Protein AF-A0A7S4SIM4-F1 (afdb_monomer_lite)

Sequence (263 aa):
IEASPAAAWDDRIKALLEDTVGQTLEVLSRHDWYSRWGQHYLPSVMFAHKLQMCNNYDPGVRFYGGKLLEDLRNEADEVLHSLPAPKPTASPSMKRDGEGALTGWDIFFSLRFSPGSEEFRRRVADPLWSELTRSGRKVFYSNAGEGDEFGENILEALDESHLLVAFISLEPPYGEDTGNPYGSYKELKYFYDNGKVIFAIHVDDELDELRSNLLARLRGNRGRSLLSAAIGRTVIGAARGSKPYDEWVNHLAKKILEKCPRS

pLDDT: mean 76.1, std 14.62, range [41.25, 94.62]

Organism: NCBI:txid311494

Radius of gyration: 24.86 Å; chains: 1; bounding box: 59×43×64 Å

Secondary structure (DSSP, 8-state):
----TTTTT-HHHHHHHHHIIIIIHHHHH-HHHIIIIIHHHHHHHHHHHHHT---SS-TTTTTSSHHHHHHHHHHHHHHHHHSPPPP-------EE-TTS-EES-SEEEE----GGGHHHIIIIIHHHHHHHHHTT--EEEE-PPTT---HHHHHHHHHH-SEEEEEE-TTTTTT---S-TTSHHHHHHHHHHTT-EEEEEE-SS-HHHHHHHHHHHSSSHHHHHHHHHHHTT-EE-S--SSS-HHHHHHHHHHHHHHHSPP-

Structure (mmCIF, N/CA/C/O backbone):
data_AF-A0A7S4SIM4-F1
#
_entry.id   AF-A0A7S4SIM4-F1
#
loop_
_atom_site.group_PDB
_atom_site.id
_atom_site.type_symbol
_atom_site.label_atom_id
_atom_site.label_alt_id
_atom_site.label_comp_id
_atom_site.label_asym_id
_atom_site.label_entity_id
_atom_site.label_seq_id
_atom_site.pdbx_PDB_ins_code
_atom_site.Cartn_x
_atom_site.Cartn_y
_atom_site.Cartn_z
_atom_site.occupancy
_atom_site.B_iso_or_equiv
_atom_site.auth_seq_id
_atom_site.auth_comp_id
_atom_site.auth_asym_id
_atom_site.auth_atom_id
_atom_site.pdbx_PDB_model_num
ATOM 1 N N . ILE A 1 1 ? 25.494 14.084 -22.738 1.00 68.19 1 ILE A N 1
ATOM 2 C CA . ILE A 1 1 ? 26.335 13.049 -23.385 1.00 68.19 1 ILE A CA 1
ATOM 3 C C . ILE A 1 1 ? 25.643 12.725 -24.696 1.00 68.19 1 ILE A C 1
ATOM 5 O O . ILE A 1 1 ? 24.448 12.468 -24.653 1.00 68.19 1 ILE A O 1
ATOM 9 N N . GLU A 1 2 ? 26.336 12.807 -25.827 1.00 72.06 2 GLU A N 1
ATOM 10 C CA . GLU A 1 2 ? 25.766 12.524 -27.152 1.00 72.06 2 GLU A CA 1
ATOM 11 C C . GLU A 1 2 ? 26.670 11.540 -27.899 1.00 72.06 2 GLU A C 1
ATOM 13 O O . GLU A 1 2 ? 27.888 11.538 -27.698 1.00 72.06 2 GLU A O 1
ATOM 18 N N . ALA A 1 3 ? 26.080 10.686 -28.740 1.00 71.50 3 ALA A N 1
ATOM 19 C CA . ALA A 1 3 ? 26.849 9.794 -29.601 1.00 71.50 3 ALA A CA 1
ATOM 20 C C . ALA A 1 3 ? 27.581 10.597 -30.683 1.00 71.50 3 ALA A C 1
ATOM 22 O O . ALA A 1 3 ? 27.076 11.595 -31.194 1.00 71.50 3 ALA A O 1
ATOM 23 N N . SER A 1 4 ? 28.761 10.117 -31.079 1.00 75.69 4 SER A N 1
ATOM 24 C CA . SER A 1 4 ? 29.470 10.671 -32.232 1.00 75.69 4 SER A CA 1
ATOM 25 C C . SER A 1 4 ? 28.592 10.583 -33.493 1.00 75.69 4 SER A C 1
ATOM 27 O O . SER A 1 4 ? 28.058 9.504 -33.770 1.00 75.69 4 SER A O 1
ATOM 29 N N . PRO A 1 5 ? 28.497 11.647 -34.315 1.00 72.25 5 PRO A N 1
ATOM 30 C CA . PRO A 1 5 ? 27.731 11.632 -35.566 1.00 72.25 5 PRO A CA 1
ATOM 31 C C . PRO A 1 5 ? 28.154 10.519 -36.535 1.00 72.25 5 PRO A C 1
ATOM 33 O O . PRO A 1 5 ? 27.343 10.016 -37.306 1.00 72.25 5 PRO A O 1
ATOM 36 N N . ALA A 1 6 ? 29.418 10.087 -36.472 1.00 68.50 6 ALA A N 1
ATOM 37 C CA . ALA A 1 6 ? 29.939 8.992 -37.289 1.00 68.50 6 ALA A CA 1
ATOM 38 C C . ALA A 1 6 ? 29.367 7.614 -36.900 1.00 68.50 6 ALA A C 1
ATOM 40 O O . ALA A 1 6 ? 29.418 6.679 -37.693 1.00 68.50 6 ALA A O 1
ATOM 41 N N . ALA A 1 7 ? 28.821 7.494 -35.691 1.00 68.56 7 ALA A N 1
ATOM 42 C CA . ALA A 1 7 ? 28.375 6.245 -35.090 1.00 68.56 7 ALA A CA 1
ATOM 43 C C . ALA A 1 7 ? 26.860 6.223 -34.803 1.00 68.56 7 ALA A C 1
ATOM 45 O O . ALA A 1 7 ? 26.329 5.218 -34.338 1.00 68.56 7 ALA A O 1
ATOM 46 N N . ALA A 1 8 ? 26.158 7.316 -35.126 1.00 67.62 8 ALA A N 1
ATOM 47 C CA . ALA A 1 8 ? 24.728 7.513 -34.884 1.00 67.62 8 ALA A CA 1
ATOM 48 C C . ALA A 1 8 ? 23.817 6.530 -35.642 1.00 67.62 8 ALA A C 1
ATOM 50 O O . ALA A 1 8 ? 22.620 6.472 -35.380 1.00 67.62 8 ALA A O 1
ATOM 51 N N . TRP A 1 9 ? 24.366 5.763 -36.582 1.00 77.00 9 TRP A N 1
ATOM 52 C CA . TRP A 1 9 ? 23.647 4.779 -37.394 1.00 77.00 9 TRP A CA 1
ATOM 53 C C . TRP A 1 9 ? 23.597 3.395 -36.740 1.00 77.00 9 TRP A C 1
ATOM 55 O O . TRP A 1 9 ? 22.727 2.605 -37.088 1.00 77.00 9 TRP A O 1
ATOM 65 N N . ASP A 1 10 ? 24.513 3.098 -35.812 1.00 87.69 10 ASP A N 1
ATOM 66 C CA . ASP A 1 10 ? 24.641 1.776 -35.197 1.00 87.69 10 ASP A CA 1
ATOM 67 C C . ASP A 1 10 ? 23.732 1.662 -33.970 1.00 87.69 10 ASP A C 1
ATOM 69 O O . ASP A 1 10 ? 23.909 2.367 -32.973 1.00 87.69 10 ASP A O 1
ATOM 73 N N . ASP A 1 11 ? 22.761 0.753 -34.032 1.00 87.50 11 ASP A N 1
ATOM 74 C CA . ASP A 1 11 ? 21.778 0.565 -32.963 1.00 87.50 11 ASP A CA 1
ATOM 75 C C . ASP A 1 11 ? 22.414 0.107 -31.644 1.00 87.50 11 ASP A C 1
ATOM 77 O O . ASP A 1 11 ? 21.913 0.455 -30.576 1.00 87.50 11 ASP A O 1
ATOM 81 N N . ARG A 1 12 ? 23.574 -0.563 -31.688 1.00 87.19 12 ARG A N 1
ATOM 82 C CA . ARG A 1 12 ? 24.326 -0.941 -30.479 1.00 87.19 12 ARG A CA 1
ATOM 83 C C . ARG A 1 12 ? 24.862 0.286 -29.754 1.00 87.19 12 ARG A C 1
ATOM 85 O O . ARG A 1 12 ? 24.881 0.331 -28.529 1.00 87.19 12 ARG A O 1
ATOM 92 N N . ILE A 1 13 ? 25.295 1.291 -30.513 1.00 87.25 13 ILE A N 1
ATOM 93 C CA . ILE A 1 13 ? 25.853 2.532 -29.968 1.00 87.25 13 ILE A CA 1
ATOM 94 C C . ILE A 1 13 ? 24.737 3.423 -29.429 1.00 87.25 13 ILE A C 1
ATOM 96 O O . ILE A 1 13 ? 24.909 4.031 -28.373 1.00 87.25 13 ILE A O 1
ATOM 100 N N . LYS A 1 14 ? 23.576 3.454 -30.095 1.00 88.81 14 LYS A N 1
ATOM 101 C CA . LYS A 1 14 ? 22.382 4.133 -29.569 1.00 88.81 14 LYS A CA 1
ATOM 102 C C . LYS A 1 14 ? 21.933 3.522 -28.245 1.00 88.81 14 LYS A C 1
ATOM 104 O O . LYS A 1 14 ? 21.716 4.253 -27.288 1.00 88.81 14 LYS A O 1
ATOM 109 N N . ALA A 1 15 ? 21.852 2.197 -28.181 1.00 88.94 15 ALA A N 1
ATOM 110 C CA . ALA A 1 15 ? 21.415 1.492 -26.987 1.00 88.94 15 ALA A CA 1
ATOM 111 C C . ALA A 1 15 ? 22.404 1.633 -25.819 1.00 88.94 15 ALA A C 1
ATOM 113 O O . ALA A 1 15 ? 21.998 1.873 -24.689 1.00 88.94 15 ALA A O 1
ATOM 114 N N . LEU A 1 16 ? 23.713 1.583 -26.089 1.00 89.06 16 LEU A N 1
ATOM 115 C CA . LEU A 1 16 ? 24.729 1.861 -25.069 1.00 89.06 16 LEU A CA 1
ATOM 116 C C . LEU A 1 16 ? 24.629 3.301 -24.537 1.00 89.06 16 LEU A C 1
ATOM 118 O O . LEU A 1 16 ? 24.816 3.550 -23.343 1.00 89.06 16 LEU A O 1
ATOM 122 N N . LEU A 1 17 ? 24.338 4.264 -25.417 1.00 89.38 17 LEU A N 1
ATOM 123 C CA . LEU A 1 17 ? 24.104 5.646 -25.011 1.00 89.38 17 LEU A CA 1
ATOM 124 C C . LEU A 1 17 ? 22.843 5.766 -24.146 1.00 89.38 17 LEU A C 1
ATOM 126 O O . LEU A 1 17 ? 22.866 6.510 -23.169 1.00 89.38 17 LEU A O 1
ATOM 130 N N . GLU A 1 18 ? 21.779 5.035 -24.477 1.00 89.62 18 GLU A N 1
ATOM 131 C CA . GLU A 1 18 ? 20.540 4.990 -23.698 1.00 89.62 18 GLU A CA 1
ATOM 132 C C . GLU A 1 18 ? 20.785 4.470 -22.276 1.00 89.62 18 GLU A C 1
ATOM 134 O O . GLU A 1 18 ? 20.400 5.139 -21.319 1.00 89.62 18 GLU A O 1
ATOM 139 N N . ASP A 1 19 ? 21.527 3.371 -22.111 1.00 88.06 19 ASP A N 1
ATOM 140 C CA . ASP A 1 19 ? 21.897 2.842 -20.788 1.00 88.06 19 ASP A CA 1
ATOM 141 C C . ASP A 1 19 ? 22.732 3.846 -19.981 1.00 88.06 19 ASP A C 1
ATOM 143 O O . ASP A 1 19 ? 22.583 3.990 -18.759 1.00 88.06 19 ASP A O 1
ATOM 147 N N . THR A 1 20 ? 23.631 4.552 -20.674 1.00 86.94 20 THR A N 1
ATOM 148 C CA . THR A 1 20 ? 24.525 5.538 -20.062 1.00 86.94 20 THR A CA 1
ATOM 149 C C . THR A 1 20 ? 23.747 6.770 -19.609 1.00 86.94 20 THR A C 1
ATOM 151 O O . THR A 1 20 ? 23.928 7.223 -18.485 1.00 86.94 20 THR A O 1
ATOM 154 N N . VAL A 1 21 ? 22.881 7.324 -20.461 1.00 88.00 21 VAL A N 1
ATOM 155 C CA . VAL A 1 21 ? 22.112 8.545 -20.168 1.00 88.00 21 VAL A CA 1
ATOM 156 C C . VAL A 1 21 ? 20.916 8.266 -19.256 1.00 88.00 21 VAL A C 1
ATOM 158 O O . VAL A 1 21 ? 20.521 9.145 -18.496 1.00 88.00 21 VAL A O 1
ATOM 161 N N . GLY A 1 22 ? 20.359 7.059 -19.317 1.00 87.81 22 GLY A N 1
ATOM 162 C CA . GLY A 1 22 ? 19.262 6.601 -18.476 1.00 87.81 22 GLY A CA 1
ATOM 163 C C . GLY A 1 22 ? 19.752 6.108 -17.119 1.00 87.81 22 GLY A C 1
ATOM 164 O O . GLY A 1 22 ? 20.217 6.887 -16.288 1.00 87.81 22 GLY A O 1
ATOM 165 N N . GLN A 1 23 ? 19.647 4.798 -16.898 1.00 85.00 23 GLN A N 1
ATOM 166 C CA . GLN A 1 23 ? 19.840 4.158 -15.592 1.00 85.00 23 GLN A CA 1
ATOM 167 C C . GLN A 1 23 ? 21.207 4.460 -14.953 1.00 85.00 23 GLN A C 1
ATOM 169 O O . GLN A 1 23 ? 21.301 4.636 -13.739 1.00 85.00 23 GLN A O 1
ATOM 174 N N . THR A 1 24 ? 22.272 4.583 -15.752 1.00 90.25 24 THR A N 1
ATOM 175 C CA . THR A 1 24 ? 23.621 4.866 -15.231 1.00 90.25 24 THR A CA 1
ATOM 176 C C . THR A 1 24 ? 23.744 6.278 -14.653 1.00 90.25 24 THR A C 1
ATOM 178 O O . THR A 1 24 ? 24.289 6.444 -13.562 1.00 90.25 24 THR A O 1
ATOM 181 N N . LEU A 1 25 ? 23.236 7.308 -15.337 1.00 91.94 25 LEU A N 1
ATOM 182 C CA . LEU A 1 25 ? 23.211 8.661 -14.768 1.00 91.94 25 LEU A CA 1
ATOM 183 C C . LEU A 1 25 ? 22.177 8.784 -13.652 1.00 91.94 25 LEU A C 1
ATOM 185 O O . LEU A 1 25 ? 22.448 9.457 -12.658 1.00 91.94 25 LEU A O 1
ATOM 189 N N . GLU A 1 26 ? 21.025 8.126 -13.795 1.00 91.19 26 GLU A N 1
ATOM 190 C CA . GLU A 1 26 ? 19.978 8.112 -12.777 1.00 91.19 26 GLU A CA 1
ATOM 191 C C . GLU A 1 26 ? 20.564 7.639 -11.450 1.00 91.19 26 GLU A C 1
ATOM 193 O O . GLU A 1 26 ? 20.534 8.374 -10.463 1.00 91.19 26 GLU A O 1
ATOM 198 N N . VAL A 1 27 ? 21.228 6.485 -11.443 1.00 91.69 27 VAL A N 1
ATOM 199 C CA . VAL A 1 27 ? 21.749 5.914 -10.206 1.00 91.69 27 VAL A CA 1
ATOM 200 C C . VAL A 1 27 ? 22.861 6.731 -9.555 1.00 91.69 27 VAL A C 1
ATOM 202 O O . VAL A 1 27 ? 23.012 6.702 -8.336 1.00 91.69 27 VAL A O 1
ATOM 205 N N . LEU A 1 28 ? 23.624 7.480 -10.352 1.00 93.12 28 LEU A N 1
ATOM 206 C CA . LEU A 1 28 ? 24.688 8.362 -9.871 1.00 93.12 28 LEU A CA 1
ATOM 207 C C . LEU A 1 28 ? 24.173 9.741 -9.439 1.00 93.12 28 LEU A C 1
ATOM 209 O O . LEU A 1 28 ? 24.879 10.459 -8.734 1.00 93.12 28 LEU A O 1
ATOM 213 N N . SER A 1 29 ? 22.954 10.121 -9.832 1.00 93.00 29 SER A N 1
ATOM 214 C CA . SER A 1 29 ? 22.377 11.432 -9.509 1.00 93.00 29 SER A CA 1
ATOM 215 C C . SER A 1 29 ? 22.035 11.595 -8.025 1.00 93.00 29 SER A C 1
ATOM 217 O O . SER A 1 29 ? 21.921 12.720 -7.534 1.00 93.00 29 SER A O 1
ATOM 219 N N . ARG A 1 30 ? 21.871 10.480 -7.302 1.00 94.62 30 ARG A N 1
ATOM 220 C CA . ARG A 1 30 ? 21.431 10.454 -5.910 1.00 94.62 30 ARG A CA 1
ATOM 221 C C . ARG A 1 30 ? 22.140 9.371 -5.109 1.00 94.62 30 ARG A C 1
ATOM 223 O O . ARG A 1 30 ? 22.169 8.205 -5.495 1.00 94.62 30 ARG A O 1
ATOM 230 N N . HIS A 1 31 ? 22.634 9.751 -3.933 1.00 89.44 31 HIS A N 1
ATOM 231 C CA . HIS A 1 31 ? 23.343 8.836 -3.040 1.00 89.44 31 HIS A CA 1
ATOM 232 C C . HIS A 1 31 ? 22.467 7.656 -2.583 1.00 89.44 31 HIS A C 1
ATOM 234 O O . HIS A 1 31 ? 22.930 6.521 -2.555 1.00 89.44 31 HIS A O 1
ATOM 240 N N . ASP A 1 32 ? 21.191 7.890 -2.266 1.00 87.25 32 ASP A N 1
ATOM 241 C CA . ASP A 1 32 ? 20.281 6.838 -1.802 1.00 87.25 32 ASP A CA 1
ATOM 242 C C . ASP A 1 32 ? 19.978 5.790 -2.883 1.00 87.25 32 ASP A C 1
ATOM 244 O O . ASP A 1 32 ? 19.828 4.608 -2.577 1.00 87.25 32 ASP A O 1
ATOM 248 N N . TRP A 1 33 ? 19.946 6.182 -4.157 1.00 91.56 33 TRP A N 1
ATOM 249 C CA . TRP A 1 33 ? 19.775 5.243 -5.270 1.00 91.56 33 TRP A CA 1
ATOM 250 C C . TRP A 1 33 ? 21.038 4.423 -5.509 1.00 91.56 33 TRP A C 1
ATOM 252 O O . TRP A 1 33 ? 20.966 3.197 -5.644 1.00 91.56 33 TRP A O 1
ATOM 262 N N . TYR A 1 34 ? 22.201 5.077 -5.452 1.00 91.38 34 TYR A N 1
ATOM 263 C CA . TYR A 1 34 ? 23.485 4.393 -5.501 1.00 91.38 34 TYR A CA 1
ATOM 264 C C . TYR A 1 34 ? 23.612 3.331 -4.401 1.00 91.38 34 TYR A C 1
ATOM 266 O O . TYR A 1 34 ? 23.903 2.172 -4.698 1.00 91.38 34 TYR A O 1
ATOM 274 N N . SER A 1 35 ? 23.336 3.691 -3.145 1.00 87.69 35 SER A N 1
ATOM 275 C CA . SER A 1 35 ? 23.431 2.759 -2.018 1.00 87.69 35 SER A CA 1
ATOM 276 C C . SER A 1 35 ? 22.412 1.622 -2.098 1.00 87.69 35 SER A C 1
ATOM 278 O O . SER A 1 35 ? 22.736 0.495 -1.737 1.00 87.69 35 SER A O 1
ATOM 280 N N . ARG A 1 36 ? 21.188 1.870 -2.574 1.00 88.38 36 ARG A N 1
ATOM 281 C CA . ARG A 1 36 ? 20.148 0.829 -2.616 1.00 88.38 36 ARG A CA 1
ATOM 282 C C . ARG A 1 36 ? 20.348 -0.187 -3.733 1.00 88.38 36 ARG A C 1
ATOM 284 O O . ARG A 1 36 ? 20.103 -1.368 -3.514 1.00 88.38 36 ARG A O 1
ATOM 291 N N . TRP A 1 37 ? 20.744 0.255 -4.924 1.00 91.88 37 TRP A N 1
ATOM 292 C CA . TRP A 1 37 ? 20.845 -0.636 -6.085 1.00 91.88 37 TRP A CA 1
ATOM 293 C C . TRP A 1 37 ? 22.012 -0.313 -7.024 1.00 91.88 37 TRP A C 1
ATOM 295 O O . TRP A 1 37 ? 22.545 -1.225 -7.6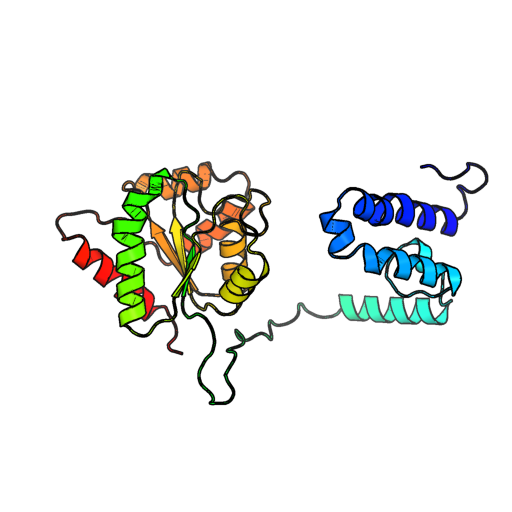56 1.00 91.88 37 TRP A O 1
ATOM 305 N N . GLY A 1 38 ? 22.487 0.934 -7.080 1.00 93.38 38 GLY A N 1
ATOM 306 C CA . GLY A 1 38 ? 23.575 1.332 -7.984 1.00 93.38 38 GLY A CA 1
ATOM 307 C C . GLY A 1 38 ? 24.904 0.643 -7.773 1.00 93.38 38 GLY A C 1
ATOM 308 O O . GLY A 1 38 ? 25.546 0.250 -8.747 1.00 93.38 38 GLY A O 1
ATOM 309 N N . GLN A 1 39 ? 25.287 0.426 -6.517 1.00 94.25 39 GLN A N 1
ATOM 310 C CA . GLN A 1 39 ? 26.507 -0.304 -6.175 1.00 94.25 39 GLN A CA 1
ATOM 311 C C . GLN A 1 39 ? 26.523 -1.749 -6.709 1.00 94.25 39 GLN A C 1
ATOM 313 O O . GLN A 1 39 ? 27.593 -2.335 -6.849 1.00 94.25 39 GLN A O 1
ATOM 318 N N . HIS A 1 40 ? 25.359 -2.315 -7.047 1.00 93.88 40 HIS A N 1
ATOM 319 C CA . HIS A 1 40 ? 25.227 -3.637 -7.666 1.00 93.88 40 HIS A CA 1
ATOM 320 C C . HIS A 1 40 ? 24.982 -3.551 -9.178 1.00 93.88 40 HIS A C 1
ATOM 322 O O . HIS A 1 40 ? 25.558 -4.326 -9.943 1.00 93.88 40 HIS A O 1
ATOM 328 N N . TYR A 1 41 ? 24.171 -2.586 -9.616 1.00 93.50 41 TYR A N 1
ATOM 329 C CA . TYR A 1 41 ? 23.848 -2.362 -11.024 1.00 93.50 41 TYR A CA 1
ATOM 330 C C . TYR A 1 41 ? 25.081 -1.990 -11.861 1.00 93.50 41 TYR A C 1
ATOM 332 O O . TYR A 1 41 ? 25.322 -2.611 -12.895 1.00 93.50 41 TYR A O 1
ATOM 340 N N . LEU A 1 42 ? 25.908 -1.041 -11.403 1.00 93.44 42 LEU A N 1
ATOM 341 C CA . LEU A 1 42 ? 27.051 -0.558 -12.189 1.00 93.44 42 LEU A CA 1
ATOM 342 C C . LEU A 1 42 ? 28.095 -1.659 -12.462 1.00 93.44 42 LEU A C 1
ATOM 344 O O . LEU A 1 42 ? 28.498 -1.817 -13.617 1.00 93.44 42 LEU A O 1
ATOM 348 N N . PRO A 1 43 ? 28.512 -2.482 -11.474 1.00 94.12 43 PRO A N 1
ATOM 349 C CA . PRO A 1 43 ? 29.345 -3.644 -11.766 1.00 94.12 43 PRO A CA 1
ATOM 350 C C . PRO A 1 43 ? 28.647 -4.653 -12.681 1.00 94.12 43 PRO A C 1
ATOM 352 O O . PRO A 1 43 ? 29.293 -5.193 -13.575 1.00 94.12 43 PRO A O 1
ATOM 355 N N . SER A 1 44 ? 27.345 -4.896 -12.486 1.00 93.25 44 SER A N 1
ATOM 356 C CA . SER A 1 44 ? 26.574 -5.851 -13.291 1.00 93.25 44 SER A CA 1
ATOM 357 C C . SER A 1 44 ? 26.598 -5.498 -14.780 1.00 93.25 44 SER A C 1
ATOM 359 O O . SER A 1 44 ? 26.957 -6.347 -15.599 1.00 93.25 44 SER A O 1
ATOM 361 N N . VAL A 1 45 ? 26.298 -4.243 -15.136 1.00 91.44 45 VAL A N 1
ATOM 362 C CA . VAL A 1 45 ? 26.281 -3.797 -16.539 1.00 91.44 45 VAL A CA 1
ATOM 363 C C . VAL A 1 45 ? 27.696 -3.735 -17.130 1.00 91.44 45 VAL A C 1
ATOM 365 O O . VAL A 1 45 ? 27.927 -4.147 -18.267 1.00 91.44 45 VAL A O 1
ATOM 368 N N . MET A 1 46 ? 28.695 -3.331 -16.335 1.00 92.69 46 MET A N 1
ATOM 369 C CA . MET A 1 46 ? 30.101 -3.351 -16.753 1.00 92.69 46 MET A CA 1
ATOM 370 C C . MET A 1 46 ? 30.561 -4.776 -17.095 1.00 92.69 46 MET A C 1
ATOM 372 O O . MET A 1 46 ? 31.194 -4.998 -18.132 1.00 92.69 46 MET A O 1
ATOM 376 N N . PHE A 1 47 ? 30.257 -5.753 -16.235 1.00 93.38 47 PHE A N 1
ATOM 377 C CA . PHE A 1 47 ? 30.613 -7.148 -16.483 1.00 93.38 47 PHE A CA 1
ATOM 378 C C . PHE A 1 47 ? 29.828 -7.746 -17.650 1.00 93.38 47 PHE A C 1
ATOM 380 O O . PHE A 1 47 ? 30.415 -8.510 -18.412 1.00 93.38 47 PHE A O 1
ATOM 387 N N . ALA A 1 48 ? 28.567 -7.357 -17.846 1.00 91.06 48 ALA A N 1
ATOM 388 C CA . ALA A 1 48 ? 27.765 -7.761 -18.998 1.00 91.06 48 ALA A CA 1
ATOM 389 C C . ALA A 1 48 ? 28.441 -7.384 -20.322 1.00 91.06 48 ALA A C 1
ATOM 391 O O . ALA A 1 48 ? 28.655 -8.243 -21.175 1.00 91.06 48 ALA A O 1
ATOM 392 N N . HIS A 1 49 ? 28.884 -6.131 -20.462 1.00 91.81 49 HIS A N 1
ATOM 393 C CA . HIS A 1 49 ? 29.632 -5.695 -21.643 1.00 91.81 49 HIS A CA 1
ATOM 394 C C . HIS A 1 49 ? 30.993 -6.380 -21.765 1.00 91.81 49 HIS A C 1
ATOM 396 O O . HIS A 1 49 ? 31.376 -6.810 -22.854 1.00 91.81 49 HIS A O 1
ATOM 402 N N . LYS A 1 50 ? 31.724 -6.519 -20.651 1.00 92.81 50 LYS A N 1
ATOM 403 C CA . LYS A 1 50 ? 33.056 -7.140 -20.643 1.00 92.81 50 LYS A CA 1
ATOM 404 C C . LYS A 1 50 ? 33.020 -8.612 -21.057 1.00 92.81 50 LYS A C 1
ATOM 406 O O . LYS A 1 50 ? 33.927 -9.069 -21.745 1.00 92.81 50 LYS A O 1
ATOM 411 N N . LEU A 1 51 ? 32.003 -9.345 -20.613 1.00 91.69 51 LEU A N 1
ATOM 412 C CA . LEU A 1 51 ? 31.822 -10.769 -20.894 1.00 91.69 51 LEU A CA 1
ATOM 413 C C . LEU A 1 51 ? 30.937 -11.028 -22.117 1.00 91.69 51 LEU A C 1
ATOM 415 O O . LEU A 1 51 ? 30.780 -12.183 -22.498 1.00 91.69 51 LEU A O 1
ATOM 419 N N . GLN A 1 52 ? 30.378 -9.979 -22.726 1.00 89.44 52 GLN A N 1
ATOM 420 C CA . GLN A 1 52 ? 29.415 -10.075 -23.824 1.00 89.44 52 GLN A CA 1
ATOM 421 C C . GLN A 1 52 ? 28.220 -10.968 -23.458 1.00 89.44 52 GLN A C 1
ATOM 423 O O . GLN A 1 52 ? 27.879 -11.914 -24.168 1.00 89.44 52 GLN A O 1
ATOM 428 N N . MET A 1 53 ? 27.595 -10.673 -22.318 1.00 86.81 53 MET A N 1
ATOM 429 C CA . MET A 1 53 ? 26.464 -11.420 -21.774 1.00 86.81 53 MET A CA 1
ATOM 430 C C . MET A 1 53 ? 25.223 -10.538 -21.659 1.00 86.81 53 MET A C 1
ATOM 432 O O . MET A 1 53 ? 25.306 -9.388 -21.240 1.00 86.81 53 MET A O 1
ATOM 436 N N . CYS A 1 54 ? 24.059 -11.110 -21.966 1.00 85.94 54 CYS A N 1
ATOM 437 C CA . CYS A 1 54 ? 22.760 -10.496 -21.704 1.00 85.94 54 CYS A CA 1
ATOM 438 C C . CYS A 1 54 ? 22.275 -10.952 -20.321 1.00 85.94 54 CYS A C 1
ATOM 440 O O . CYS A 1 54 ? 21.666 -12.012 -20.193 1.00 85.94 54 CYS A O 1
ATOM 442 N N . ASN A 1 55 ? 22.598 -10.186 -19.277 1.00 81.94 55 ASN A N 1
ATOM 443 C CA . ASN A 1 55 ? 22.237 -10.494 -17.885 1.00 81.94 55 ASN A CA 1
ATOM 444 C C . ASN A 1 55 ? 21.058 -9.664 -17.348 1.00 81.94 55 ASN A C 1
ATOM 446 O O . ASN A 1 55 ? 20.530 -9.984 -16.287 1.00 81.94 55 ASN A O 1
ATOM 450 N N . ASN A 1 56 ? 20.660 -8.614 -18.065 1.00 74.69 56 ASN A N 1
ATOM 451 C CA . ASN A 1 56 ? 19.541 -7.749 -17.725 1.00 74.69 56 ASN A CA 1
ATOM 452 C C . ASN A 1 56 ? 18.789 -7.327 -18.997 1.00 74.69 56 ASN A C 1
ATOM 454 O O . ASN A 1 56 ? 19.218 -7.606 -20.119 1.00 74.69 56 ASN A O 1
ATOM 458 N N . TYR A 1 57 ? 17.666 -6.638 -18.822 1.00 74.94 57 TYR A N 1
ATOM 459 C CA . TYR A 1 57 ? 16.864 -6.090 -19.911 1.00 74.94 57 TYR A CA 1
ATOM 460 C C . TYR A 1 57 ? 17.314 -4.689 -20.347 1.00 74.94 57 TYR A C 1
ATOM 462 O O . TYR A 1 57 ? 16.554 -4.015 -21.038 1.00 74.94 57 TYR A O 1
ATOM 470 N N . ASP A 1 58 ? 18.523 -4.240 -20.014 1.00 84.56 58 ASP A N 1
ATOM 471 C CA . ASP A 1 58 ? 19.021 -2.933 -20.461 1.00 84.56 58 ASP A CA 1
ATOM 472 C C . ASP A 1 58 ? 19.309 -2.939 -21.975 1.00 84.56 58 ASP A C 1
ATOM 474 O O . ASP A 1 58 ? 19.881 -3.913 -22.481 1.00 84.56 58 ASP A O 1
ATOM 478 N N . PRO A 1 59 ? 18.886 -1.908 -22.729 1.00 86.44 59 PRO A N 1
ATOM 479 C CA . PRO A 1 59 ? 19.095 -1.795 -24.171 1.00 86.44 59 PRO A CA 1
ATOM 480 C C . PRO A 1 59 ? 20.482 -2.221 -24.677 1.00 86.44 59 PRO A C 1
ATOM 482 O O . PRO A 1 59 ? 20.569 -2.993 -25.636 1.00 86.44 59 PRO A O 1
ATOM 485 N N . GLY A 1 60 ? 21.566 -1.756 -24.056 1.00 87.62 60 GLY A N 1
ATOM 486 C CA . GLY A 1 60 ? 22.935 -1.955 -24.533 1.00 87.62 60 GLY A CA 1
ATOM 487 C C . GLY A 1 60 ? 23.446 -3.392 -24.416 1.00 87.62 60 GLY A C 1
ATOM 488 O O . GLY A 1 60 ? 24.276 -3.810 -25.226 1.00 87.62 60 GLY A O 1
ATOM 489 N N . VAL A 1 61 ? 22.937 -4.182 -23.466 1.00 89.31 61 VAL A N 1
ATOM 490 C CA . VAL A 1 61 ? 23.366 -5.582 -23.262 1.00 89.31 61 VAL A CA 1
ATOM 491 C C . VAL A 1 61 ? 22.493 -6.598 -24.007 1.00 89.31 61 VAL A C 1
ATOM 493 O O . VAL A 1 61 ? 22.897 -7.750 -24.168 1.00 89.31 61 VAL A O 1
ATOM 496 N N . ARG A 1 62 ? 21.327 -6.184 -24.531 1.00 86.81 62 ARG A N 1
ATOM 497 C CA . ARG A 1 62 ? 20.399 -7.060 -25.282 1.00 86.81 62 ARG A CA 1
ATOM 498 C C . ARG A 1 62 ? 20.986 -7.624 -26.574 1.00 86.81 62 ARG A C 1
ATOM 500 O O . ARG A 1 62 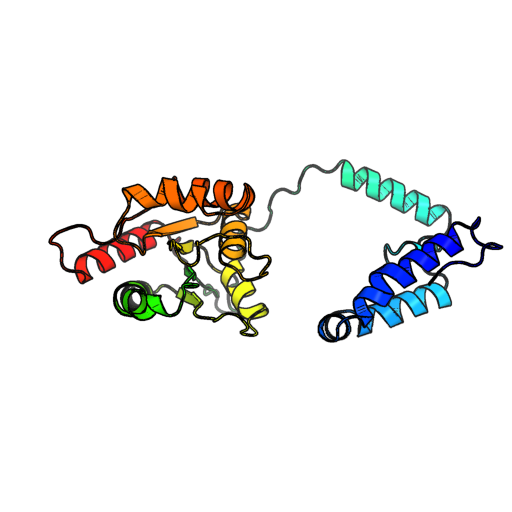? 20.504 -8.646 -27.047 1.00 86.81 62 ARG A O 1
ATOM 507 N N . PHE A 1 63 ? 22.000 -6.974 -27.145 1.00 86.19 63 PHE A N 1
ATOM 508 C CA . PHE A 1 63 ? 22.666 -7.438 -28.368 1.00 86.19 63 PHE A CA 1
ATOM 509 C C . PHE A 1 63 ? 23.541 -8.678 -28.143 1.00 86.19 63 PHE A C 1
ATOM 511 O O . PHE A 1 63 ? 23.995 -9.300 -29.105 1.00 86.19 63 PHE A O 1
ATOM 518 N N . TYR A 1 64 ? 23.797 -9.043 -26.887 1.00 87.38 64 TYR A N 1
ATOM 519 C CA . TYR A 1 64 ? 24.540 -10.242 -26.534 1.00 87.38 64 TYR A CA 1
ATOM 520 C C . TYR A 1 64 ? 23.618 -11.466 -26.415 1.00 87.38 64 TYR A C 1
ATOM 522 O O . TYR A 1 64 ? 22.457 -11.357 -26.036 1.00 87.38 64 TYR A O 1
ATOM 530 N N . GLY A 1 65 ? 24.144 -12.657 -26.718 1.00 80.81 65 GLY A N 1
ATOM 531 C CA . GLY A 1 65 ? 23.412 -13.933 -26.620 1.00 80.81 65 GLY A CA 1
ATOM 532 C C . GLY A 1 65 ? 22.907 -14.516 -27.946 1.00 80.81 65 GLY A C 1
ATOM 533 O O . GLY A 1 65 ? 22.550 -15.691 -27.995 1.00 80.81 65 GLY A O 1
ATOM 534 N N . GLY A 1 66 ? 22.975 -13.749 -29.036 1.00 84.44 66 GLY A N 1
ATOM 535 C CA . GLY A 1 66 ? 22.750 -14.243 -30.396 1.00 84.44 66 GLY A CA 1
ATOM 536 C C . GLY A 1 66 ? 21.313 -14.688 -30.692 1.00 84.44 66 GLY A C 1
ATOM 537 O O . GLY A 1 66 ? 20.399 -14.516 -29.887 1.00 84.44 66 GLY A O 1
ATOM 538 N N . LYS A 1 67 ? 21.126 -15.273 -31.882 1.00 85.50 67 LYS A N 1
ATOM 539 C CA . LYS A 1 67 ? 19.797 -15.542 -32.451 1.00 85.50 67 LYS A CA 1
ATOM 540 C C . LYS A 1 67 ? 18.955 -16.513 -31.619 1.00 85.50 67 LYS A C 1
ATOM 542 O O . LYS A 1 67 ? 17.778 -16.273 -31.407 1.00 85.50 67 LYS A O 1
ATOM 547 N N . LEU A 1 68 ? 19.576 -17.563 -31.080 1.00 84.62 68 LEU A N 1
ATOM 548 C CA . LEU A 1 68 ? 18.874 -18.541 -30.246 1.00 84.62 68 LEU A CA 1
ATOM 549 C C . LEU A 1 68 ? 18.278 -17.902 -28.982 1.00 84.62 68 LEU A C 1
ATOM 551 O O . LEU A 1 68 ? 17.140 -18.196 -28.632 1.00 84.62 68 LEU A O 1
ATOM 555 N N . LEU A 1 69 ? 19.030 -17.033 -28.295 1.00 83.50 69 LEU A N 1
ATOM 556 C CA . LEU A 1 69 ? 18.521 -16.357 -27.101 1.00 83.50 69 LEU A CA 1
ATOM 557 C C . LEU A 1 69 ? 17.429 -15.346 -27.457 1.00 83.50 69 LEU A C 1
ATOM 559 O O . LEU A 1 69 ? 16.461 -15.219 -26.716 1.00 83.50 69 LEU A O 1
ATOM 563 N N . GLU A 1 70 ? 17.582 -14.635 -28.574 1.00 83.62 70 GLU A N 1
ATOM 564 C CA . GLU A 1 70 ? 16.553 -13.730 -29.091 1.00 83.62 70 GLU A CA 1
ATOM 565 C C . GLU A 1 70 ? 15.238 -14.480 -29.351 1.00 83.62 70 GLU A C 1
ATOM 567 O O . GLU A 1 70 ? 14.190 -14.057 -28.871 1.00 83.62 70 GLU A O 1
ATOM 572 N N . ASP A 1 71 ? 15.302 -15.623 -30.034 1.00 87.62 71 ASP A N 1
ATOM 573 C CA . ASP A 1 71 ? 14.121 -16.416 -30.374 1.00 87.62 71 ASP A CA 1
ATOM 574 C C . ASP A 1 71 ? 13.443 -16.985 -29.117 1.00 87.62 71 ASP A C 1
ATOM 576 O O . ASP A 1 71 ? 12.234 -16.832 -28.954 1.00 87.62 71 ASP A O 1
ATOM 580 N N . LEU A 1 72 ? 14.220 -17.535 -28.173 1.00 86.25 72 LEU A N 1
ATOM 581 C CA . LEU A 1 72 ? 13.699 -18.014 -26.883 1.00 86.25 72 LEU A CA 1
ATOM 582 C C . LEU A 1 72 ? 13.033 -16.899 -26.070 1.00 86.25 72 LEU A C 1
ATOM 584 O O . LEU A 1 72 ? 12.041 -17.132 -25.382 1.00 86.25 72 LEU A O 1
ATOM 588 N N . ARG A 1 73 ? 13.585 -15.682 -26.117 1.00 83.69 73 ARG A N 1
ATOM 589 C CA . ARG A 1 73 ? 13.008 -14.525 -25.426 1.00 83.69 73 ARG A CA 1
ATOM 590 C C . ARG A 1 73 ? 11.700 -14.088 -26.060 1.00 83.69 73 ARG A C 1
ATOM 592 O O . ARG A 1 73 ? 10.761 -13.822 -25.321 1.00 83.69 73 ARG A O 1
ATOM 599 N N . ASN A 1 74 ? 11.644 -14.017 -27.386 1.00 85.19 74 ASN A N 1
ATOM 600 C CA . ASN A 1 74 ? 10.424 -13.647 -28.098 1.00 85.19 74 ASN A CA 1
ATOM 601 C C . ASN A 1 74 ? 9.312 -14.664 -27.824 1.00 85.19 74 ASN A C 1
ATOM 603 O O . ASN A 1 74 ? 8.201 -14.271 -27.489 1.00 85.19 74 ASN A O 1
ATOM 607 N N . GLU A 1 75 ? 9.632 -15.961 -27.851 1.00 92.50 75 GLU A N 1
ATOM 608 C CA . GLU A 1 75 ? 8.684 -17.019 -27.493 1.00 92.50 75 GLU A CA 1
ATOM 609 C C . GLU A 1 75 ? 8.203 -16.882 -26.037 1.00 92.50 75 GLU A C 1
ATOM 611 O O . GLU A 1 75 ? 7.004 -16.933 -25.765 1.00 92.50 75 GLU A O 1
ATOM 616 N N . ALA A 1 76 ? 9.115 -16.648 -25.086 1.00 87.25 76 ALA A N 1
ATOM 617 C CA . ALA A 1 76 ? 8.751 -16.452 -23.684 1.00 87.25 76 ALA A CA 1
ATOM 618 C C . ALA A 1 76 ? 7.874 -15.206 -23.464 1.00 87.25 76 ALA A C 1
ATOM 620 O O . ALA A 1 76 ? 6.948 -15.250 -22.652 1.00 87.25 76 ALA A O 1
ATOM 621 N N . ASP A 1 77 ? 8.147 -14.112 -24.177 1.00 83.62 77 ASP A N 1
ATOM 622 C CA . ASP A 1 77 ? 7.377 -12.869 -24.099 1.00 83.62 77 ASP A CA 1
ATOM 623 C C . ASP A 1 77 ? 5.972 -13.033 -24.696 1.00 83.62 77 ASP A C 1
ATOM 625 O O . ASP A 1 77 ? 4.991 -12.601 -24.091 1.00 83.62 77 ASP A O 1
ATOM 629 N N . GLU A 1 78 ? 5.843 -13.732 -25.827 1.00 91.56 78 GLU A N 1
ATOM 630 C CA . GLU A 1 78 ? 4.547 -14.096 -26.413 1.00 91.56 78 GLU A CA 1
ATOM 631 C C . GLU A 1 78 ? 3.718 -14.952 -25.449 1.00 91.56 78 GLU A C 1
ATOM 633 O O . GLU A 1 78 ? 2.536 -14.673 -25.215 1.00 91.56 78 GLU A O 1
ATOM 638 N N . VAL A 1 79 ? 4.344 -15.960 -24.831 1.00 91.25 79 VAL A N 1
ATOM 639 C CA . VAL A 1 79 ? 3.692 -16.793 -23.816 1.00 91.25 79 VAL A CA 1
ATOM 640 C C . VAL A 1 79 ? 3.248 -15.934 -22.636 1.00 91.25 79 VAL A C 1
ATOM 642 O O . VAL A 1 79 ? 2.083 -16.017 -22.254 1.00 91.25 79 VAL A O 1
ATOM 645 N N . LEU A 1 80 ? 4.122 -15.082 -22.093 1.00 85.25 80 LEU A N 1
ATOM 646 C CA . LEU A 1 80 ? 3.817 -14.217 -20.952 1.00 85.25 80 LEU A CA 1
ATOM 647 C C . LEU A 1 80 ? 2.629 -13.286 -21.237 1.00 85.25 80 LEU A C 1
ATOM 649 O O . LEU A 1 80 ? 1.731 -13.184 -20.403 1.00 85.25 80 LEU A O 1
ATOM 653 N N . HIS A 1 81 ? 2.583 -12.665 -22.418 1.00 84.00 81 HIS A N 1
ATOM 654 C CA . HIS A 1 81 ? 1.468 -11.808 -22.837 1.00 84.00 81 HIS A CA 1
ATOM 655 C C . HIS A 1 81 ? 0.162 -12.582 -23.058 1.00 84.00 81 HIS A C 1
ATOM 657 O O . HIS A 1 81 ? -0.921 -12.015 -22.904 1.00 84.00 81 HIS A O 1
ATOM 663 N N . SER A 1 82 ? 0.246 -13.869 -23.404 1.00 88.50 82 SER A N 1
ATOM 664 C CA . SER A 1 82 ? -0.924 -14.739 -23.558 1.00 88.50 82 SER A CA 1
ATOM 665 C C . SER A 1 82 ? -1.497 -15.239 -22.225 1.00 88.50 82 SER A C 1
ATOM 667 O O . SER A 1 82 ? -2.626 -15.740 -22.192 1.00 88.50 82 SER A O 1
ATOM 669 N N . LEU A 1 83 ? -0.749 -15.112 -21.120 1.00 86.31 83 LEU A N 1
ATOM 670 C CA . LEU A 1 83 ? -1.227 -15.543 -19.812 1.00 86.31 83 LEU A CA 1
ATOM 671 C C . LEU A 1 83 ? -2.364 -14.625 -19.331 1.00 86.31 83 LEU A C 1
ATOM 673 O O . LEU A 1 83 ? -2.256 -13.399 -19.400 1.00 86.31 83 LEU A O 1
ATOM 677 N N . PRO A 1 84 ? -3.461 -15.189 -18.791 1.00 85.75 84 PRO A N 1
ATOM 678 C CA . PRO A 1 84 ? -4.458 -14.383 -18.105 1.00 85.75 84 PRO A CA 1
ATOM 679 C C . PRO A 1 84 ? -3.814 -13.696 -16.900 1.00 85.75 84 PRO A C 1
ATOM 681 O O . PRO A 1 84 ? -2.858 -14.218 -16.320 1.00 85.75 84 PRO A O 1
ATOM 684 N N . ALA A 1 85 ? -4.377 -12.556 -16.488 1.00 77.00 85 ALA A N 1
ATOM 685 C CA . ALA A 1 85 ? -3.938 -11.872 -15.277 1.00 77.00 85 ALA A CA 1
ATOM 686 C C . ALA A 1 85 ? -3.791 -12.892 -14.131 1.00 77.00 85 ALA A C 1
ATOM 688 O O . ALA A 1 85 ? -4.705 -13.708 -13.930 1.00 77.00 85 ALA A O 1
ATOM 689 N N . PRO A 1 86 ? -2.652 -12.892 -13.414 1.00 74.50 86 PRO A N 1
ATOM 690 C CA . PRO A 1 86 ? -2.405 -13.879 -12.380 1.00 74.50 86 PRO A CA 1
ATOM 691 C C . PRO A 1 86 ? -3.552 -13.820 -11.377 1.00 74.50 86 PRO A C 1
ATOM 693 O O . PRO A 1 86 ? -3.893 -12.755 -10.858 1.00 74.50 86 PRO A O 1
ATOM 696 N N . LYS A 1 87 ? -4.180 -14.971 -11.119 1.00 66.12 87 LYS A N 1
ATOM 697 C CA . LYS A 1 87 ? -5.121 -15.071 -10.005 1.00 66.12 87 LYS A CA 1
ATOM 698 C C . LYS A 1 87 ? -4.329 -14.751 -8.738 1.00 66.12 87 LYS A C 1
ATOM 700 O O . LYS A 1 87 ? -3.295 -15.388 -8.549 1.00 66.12 87 LYS A O 1
ATOM 705 N N . PRO A 1 88 ? -4.768 -13.806 -7.889 1.00 53.91 88 PRO A N 1
ATOM 706 C CA . PRO A 1 88 ? -4.092 -13.529 -6.630 1.00 53.91 88 PRO A CA 1
ATOM 707 C C . PRO A 1 88 ? -3.998 -14.823 -5.814 1.00 53.91 88 PRO A C 1
ATOM 709 O O . PRO A 1 88 ? -4.999 -15.318 -5.301 1.00 53.91 88 PRO A O 1
ATOM 712 N N . THR A 1 89 ? -2.810 -15.424 -5.764 1.00 48.47 89 THR A N 1
ATOM 713 C CA . THR A 1 89 ? -2.561 -16.664 -5.011 1.00 48.47 89 THR A CA 1
ATOM 714 C C . THR A 1 89 ? -2.160 -16.372 -3.573 1.00 48.47 89 THR A C 1
ATOM 716 O O . THR A 1 89 ? -2.212 -17.262 -2.725 1.00 48.47 89 THR A O 1
ATOM 719 N N . ALA A 1 90 ? -1.786 -15.124 -3.285 1.00 45.56 90 ALA A N 1
ATOM 720 C CA . ALA A 1 90 ? -1.596 -14.653 -1.930 1.00 45.56 90 ALA A CA 1
ATOM 721 C C . ALA A 1 90 ? -2.966 -14.609 -1.240 1.00 45.56 90 ALA A C 1
ATOM 723 O O . ALA A 1 90 ? -3.698 -13.625 -1.292 1.00 45.56 90 ALA A O 1
ATOM 724 N N . SER A 1 91 ? -3.305 -15.707 -0.564 1.00 47.31 91 SER A N 1
ATOM 725 C CA . SER A 1 91 ? -4.014 -15.559 0.706 1.00 47.31 91 SER A CA 1
ATOM 726 C C . SER A 1 91 ? -3.147 -14.630 1.562 1.00 47.31 91 SER A C 1
ATOM 728 O O . SER A 1 91 ? -1.927 -14.798 1.485 1.00 47.31 91 SER A O 1
ATOM 730 N N . PRO A 1 92 ? -3.700 -13.668 2.328 1.00 47.16 92 PRO A N 1
ATOM 731 C CA . PRO A 1 92 ? -2.890 -12.875 3.253 1.00 47.16 92 PRO A CA 1
ATOM 732 C C . PRO A 1 92 ? -2.043 -13.865 4.049 1.00 47.16 92 PRO A C 1
ATOM 734 O O . PRO A 1 92 ? -2.592 -14.743 4.720 1.00 47.16 92 PRO A O 1
ATOM 737 N N . SER A 1 93 ? -0.727 -13.855 3.821 1.00 43.12 93 SER A N 1
ATOM 738 C CA . SER A 1 93 ? 0.141 -14.902 4.331 1.00 43.12 93 SER A CA 1
ATOM 739 C C . SER A 1 93 ? 0.236 -14.694 5.826 1.00 43.12 93 SER A C 1
ATOM 741 O O . SER A 1 93 ? 1.024 -13.889 6.309 1.00 43.12 93 SER A O 1
ATOM 743 N N . MET A 1 94 ? -0.615 -15.404 6.555 1.00 49.81 94 MET A N 1
ATOM 744 C CA . MET A 1 94 ? -0.502 -15.560 7.989 1.00 49.81 94 MET A CA 1
ATOM 745 C C . MET A 1 94 ? 0.853 -16.207 8.262 1.00 49.81 94 MET A C 1
ATOM 747 O O . MET A 1 94 ? 1.008 -17.423 8.124 1.00 49.81 94 MET A O 1
ATOM 751 N N . LYS A 1 95 ? 1.850 -15.394 8.618 1.00 45.09 95 LYS A N 1
ATOM 752 C CA . LYS A 1 95 ? 3.083 -15.916 9.191 1.00 45.09 95 LYS A CA 1
ATOM 753 C C . LYS A 1 95 ? 2.679 -16.634 10.484 1.00 45.09 95 LYS A C 1
ATOM 755 O O . LYS A 1 95 ? 1.910 -16.107 11.289 1.00 45.09 95 LYS A O 1
ATOM 760 N N . ARG A 1 96 ? 3.121 -17.876 10.643 1.00 47.28 96 ARG A N 1
ATOM 761 C CA . ARG A 1 96 ? 2.986 -18.631 11.890 1.00 47.28 96 ARG A CA 1
ATOM 762 C C . ARG A 1 96 ? 4.377 -18.755 12.487 1.00 47.28 96 ARG A C 1
ATOM 764 O O . ARG A 1 96 ? 5.320 -19.013 11.739 1.00 47.28 96 ARG A O 1
ATOM 771 N N . ASP A 1 97 ? 4.514 -18.570 13.793 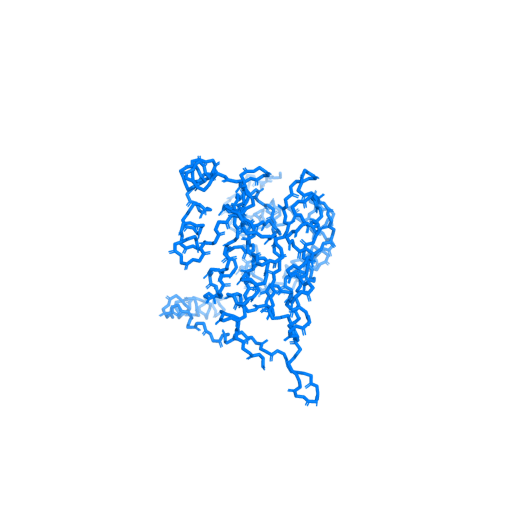1.00 50.38 97 ASP A N 1
ATOM 772 C CA . ASP A 1 97 ? 5.765 -18.923 14.464 1.00 50.38 97 ASP A CA 1
ATOM 773 C C . ASP A 1 97 ? 5.941 -20.448 14.517 1.00 50.38 97 ASP A C 1
ATOM 775 O O . ASP A 1 97 ? 5.058 -21.227 14.141 1.00 50.38 97 ASP A O 1
ATOM 779 N N . GLY A 1 98 ? 7.113 -20.886 14.983 1.00 41.53 98 GLY A N 1
ATOM 780 C CA . GLY A 1 98 ? 7.439 -22.302 15.159 1.00 41.53 98 GLY A CA 1
ATOM 781 C C . GLY A 1 98 ? 6.513 -23.057 16.123 1.00 41.53 98 GLY A C 1
ATOM 782 O O . GLY A 1 98 ? 6.569 -24.283 16.154 1.00 41.53 98 GLY A O 1
ATOM 783 N N . GLU A 1 99 ? 5.647 -22.358 16.866 1.00 51.59 99 GLU A N 1
ATOM 784 C CA . GLU A 1 99 ? 4.647 -22.932 17.776 1.00 51.59 99 GLU A CA 1
ATOM 785 C C . GLU A 1 99 ? 3.225 -22.918 17.180 1.00 51.59 99 GLU A C 1
ATOM 787 O O . GLU A 1 99 ? 2.280 -23.422 17.789 1.00 51.59 99 GLU A O 1
ATOM 792 N N . GLY A 1 100 ? 3.062 -22.408 15.953 1.00 44.12 100 GLY A N 1
ATOM 793 C CA . GLY A 1 100 ? 1.789 -22.360 15.238 1.00 44.12 100 GLY A CA 1
ATOM 794 C C . GLY A 1 100 ? 0.897 -21.176 15.616 1.00 44.12 100 GLY A C 1
ATOM 795 O O . GLY A 1 100 ? -0.233 -21.106 15.123 1.00 44.12 100 GLY A O 1
ATOM 796 N N . ALA A 1 101 ? 1.378 -20.241 16.439 1.00 49.00 101 ALA A N 1
ATOM 797 C CA . ALA A 1 101 ? 0.670 -19.006 16.726 1.00 49.00 101 ALA A CA 1
ATOM 798 C C . ALA A 1 101 ? 0.801 -18.034 15.552 1.00 49.00 101 ALA A C 1
ATOM 800 O O . ALA A 1 101 ? 1.813 -17.966 14.853 1.00 49.00 101 ALA A O 1
ATOM 801 N N . LEU A 1 102 ? -0.263 -17.273 15.315 1.00 50.91 102 LEU A N 1
ATOM 802 C CA . LEU A 1 102 ? -0.286 -16.280 14.254 1.00 50.91 102 LEU A CA 1
ATOM 803 C C . LEU A 1 102 ? 0.603 -15.097 14.633 1.00 50.91 102 LEU A C 1
ATOM 805 O O . LEU A 1 102 ? 0.354 -14.357 15.596 1.00 50.91 102 LEU A O 1
ATOM 809 N N . THR A 1 103 ? 1.667 -14.935 13.860 1.00 55.16 103 THR A N 1
ATOM 810 C CA . THR A 1 103 ? 2.577 -13.802 13.933 1.00 55.16 103 THR A CA 1
ATOM 811 C C . THR A 1 103 ? 2.112 -12.753 12.938 1.00 55.16 103 THR A C 1
ATOM 813 O O . THR A 1 103 ? 1.870 -13.063 11.773 1.00 55.16 103 THR A O 1
ATOM 816 N N . GLY A 1 104 ? 1.957 -11.527 13.420 1.00 72.19 104 GLY A N 1
ATOM 817 C CA . GLY A 1 104 ? 1.588 -10.376 12.613 1.00 72.19 104 GLY A CA 1
ATOM 818 C C . GLY A 1 104 ? 0.497 -9.529 13.247 1.00 72.19 104 GLY A C 1
ATOM 819 O O . GLY A 1 104 ? 0.030 -9.803 14.356 1.00 72.19 104 GLY A O 1
ATOM 820 N N . TRP A 1 105 ? 0.131 -8.462 12.555 1.00 85.00 105 TRP A N 1
ATOM 821 C CA . TRP A 1 105 ? -0.836 -7.477 13.021 1.00 85.00 105 TRP A CA 1
ATOM 822 C C . TRP A 1 105 ? -2.263 -7.864 12.608 1.00 85.00 105 TRP A C 1
ATOM 824 O O . TRP A 1 105 ? -2.508 -8.330 11.501 1.00 85.00 105 TRP A O 1
ATOM 834 N N . ASP A 1 106 ? -3.246 -7.665 13.482 1.00 87.81 106 ASP A N 1
ATOM 835 C CA . ASP A 1 106 ? -4.657 -7.818 13.111 1.00 87.81 106 ASP A CA 1
ATOM 836 C C . ASP A 1 106 ? -5.155 -6.547 12.402 1.00 87.81 106 ASP A C 1
ATOM 838 O O . ASP A 1 106 ? -5.886 -6.608 11.408 1.00 87.81 106 ASP A O 1
ATOM 842 N N . ILE A 1 107 ? -4.756 -5.381 12.923 1.00 90.81 107 ILE A N 1
ATOM 843 C CA . ILE A 1 107 ? -5.324 -4.078 12.570 1.00 90.81 107 ILE A CA 1
ATOM 844 C C . ILE A 1 107 ? -4.209 -3.055 12.328 1.00 90.81 107 ILE A C 1
ATOM 846 O O . ILE A 1 107 ? -3.319 -2.908 13.160 1.00 90.81 107 ILE A O 1
ATOM 850 N N . PHE A 1 108 ? -4.311 -2.288 11.242 1.00 91.06 108 PHE A N 1
ATOM 851 C CA . PHE A 1 108 ? -3.435 -1.159 10.926 1.00 91.06 108 PHE A CA 1
ATOM 852 C C . PHE A 1 108 ? -4.138 0.165 11.235 1.00 91.06 108 PHE A C 1
ATOM 854 O O . PHE A 1 108 ? -5.175 0.465 10.642 1.00 91.06 108 PHE A O 1
ATOM 861 N N . PHE A 1 109 ? -3.583 0.983 12.129 1.00 90.31 109 PHE A N 1
ATOM 862 C CA . PHE A 1 109 ? -4.053 2.350 12.366 1.00 90.31 109 PHE A CA 1
ATOM 863 C C . PHE A 1 109 ? -3.283 3.334 11.487 1.00 90.31 109 PHE A C 1
ATOM 865 O O . PHE A 1 109 ? -2.083 3.540 11.671 1.00 90.31 109 PHE A O 1
ATOM 872 N N . SER A 1 110 ? -3.992 3.977 10.559 1.00 87.12 110 SER A N 1
ATOM 873 C CA . SER A 1 110 ? -3.443 5.032 9.705 1.00 87.12 110 SER A CA 1
ATOM 874 C C . SER A 1 110 ? -3.669 6.396 10.357 1.00 87.12 110 SER A C 1
ATOM 876 O O . SER A 1 110 ? -4.722 7.003 10.180 1.00 87.12 110 SER A O 1
ATOM 878 N N . LEU A 1 111 ? -2.700 6.863 11.154 1.00 76.31 111 LEU A N 1
ATOM 879 C CA . LEU A 1 111 ? -2.804 8.096 11.952 1.00 76.31 111 LEU A CA 1
ATOM 880 C C . LEU A 1 111 ? -2.033 9.284 11.353 1.00 76.31 111 LEU A C 1
ATOM 882 O O . LEU A 1 111 ? -1.496 10.121 12.076 1.00 76.31 111 LEU A O 1
ATOM 886 N N . ARG A 1 112 ? -1.960 9.371 10.023 1.00 70.69 112 ARG A N 1
ATOM 887 C CA . ARG A 1 112 ? -1.178 10.399 9.315 1.00 70.69 112 ARG A CA 1
ATOM 888 C C . ARG A 1 112 ? -1.923 11.734 9.203 1.00 70.69 112 ARG A C 1
ATOM 890 O O . ARG A 1 112 ? -2.249 12.173 8.101 1.00 70.69 112 ARG A O 1
ATOM 897 N N . PHE A 1 113 ? -2.190 12.368 10.342 1.00 63.59 113 PHE A N 1
ATOM 898 C CA . PHE A 1 113 ? -2.829 13.687 10.441 1.00 63.59 113 PHE A CA 1
ATOM 899 C C . PHE A 1 113 ? -1.825 14.750 10.898 1.00 63.59 113 PHE A C 1
ATOM 901 O O . PHE A 1 113 ? -0.827 14.433 11.544 1.00 63.59 113 PHE A O 1
ATOM 908 N N . SER A 1 114 ? -2.073 16.016 10.552 1.00 51.53 114 SER A N 1
ATOM 909 C CA . SER A 1 114 ? -1.216 17.141 10.954 1.00 51.53 114 SER A CA 1
ATOM 910 C C . SER A 1 114 ? -1.154 17.316 12.483 1.00 51.53 114 SER A C 1
ATOM 912 O O . SER A 1 114 ? -2.080 16.907 13.175 1.00 51.53 114 SER A O 1
ATOM 914 N N . PRO A 1 115 ? -0.140 18.027 13.021 1.00 46.72 115 PRO A N 1
ATOM 915 C CA . PRO A 1 115 ? 0.054 18.263 14.462 1.00 46.72 115 PRO A CA 1
ATOM 916 C C . PRO A 1 115 ? -1.162 18.807 15.244 1.00 46.72 115 PRO A C 1
ATOM 918 O O . PRO A 1 115 ? -1.194 18.703 16.465 1.00 46.72 115 PRO A O 1
ATOM 921 N N . GLY A 1 116 ? -2.181 19.359 14.572 1.00 49.16 116 GLY A N 1
ATOM 922 C CA . GLY A 1 116 ? -3.453 19.766 15.186 1.00 49.16 116 GLY A CA 1
ATOM 923 C C . GLY A 1 116 ? -4.367 18.609 15.626 1.00 49.16 116 GLY A C 1
ATOM 924 O O . GLY A 1 116 ? -5.362 18.843 16.302 1.00 49.16 116 GLY A O 1
ATOM 925 N N . SER A 1 117 ? -4.036 17.360 15.286 1.00 58.19 117 SER A N 1
ATOM 926 C CA . SER A 1 117 ? -4.828 16.162 15.590 1.00 58.19 117 SER A CA 1
ATOM 927 C C . SER A 1 117 ? -4.489 15.499 16.929 1.00 58.19 117 SER A C 1
ATOM 929 O O . SER A 1 117 ? -4.967 14.395 17.201 1.00 58.19 117 SER A O 1
ATOM 931 N N . GLU A 1 118 ? -3.630 16.102 17.755 1.00 66.75 118 GLU A N 1
ATOM 932 C CA . GLU A 1 118 ? -3.190 15.485 19.012 1.00 66.75 118 GLU A CA 1
ATOM 933 C C . GLU A 1 118 ? -4.363 15.278 19.984 1.00 66.75 118 GLU A C 1
ATOM 935 O O . GLU A 1 118 ? -4.441 14.254 20.666 1.00 66.75 118 GLU A O 1
ATOM 940 N N . GLU A 1 119 ? -5.333 16.196 19.987 1.00 71.50 119 GLU A N 1
ATOM 941 C CA . GLU A 1 119 ? -6.553 16.055 20.781 1.00 71.50 119 GLU A CA 1
ATOM 942 C C . GLU A 1 119 ? -7.405 14.873 20.298 1.00 71.50 119 GLU A C 1
ATOM 944 O O . GLU A 1 119 ? -7.806 14.030 21.102 1.00 71.50 119 GLU A O 1
ATOM 949 N N . PHE A 1 120 ? -7.631 14.752 18.986 1.00 74.00 120 PHE A N 1
ATOM 950 C CA . PHE A 1 120 ? -8.365 13.619 18.423 1.00 74.00 120 PHE A CA 1
ATOM 951 C C . PHE A 1 120 ? -7.662 12.298 18.720 1.00 74.00 120 PHE A C 1
ATOM 953 O O . PHE A 1 120 ? -8.308 11.318 19.087 1.00 74.00 120 PHE A O 1
ATOM 960 N N . ARG A 1 121 ? -6.334 12.263 18.600 1.00 77.06 121 ARG A N 1
ATOM 961 C CA . ARG A 1 121 ? -5.547 11.075 18.914 1.00 77.06 121 ARG A CA 1
ATOM 962 C C . ARG A 1 121 ? -5.751 10.653 20.370 1.00 77.06 121 ARG A C 1
ATOM 964 O O . ARG A 1 121 ? -6.125 9.509 20.618 1.00 77.06 121 ARG A O 1
ATOM 971 N N . ARG A 1 122 ? -5.584 11.583 21.314 1.00 78.50 122 ARG A N 1
ATOM 972 C CA . ARG A 1 122 ? -5.759 11.316 22.751 1.00 78.50 122 ARG A CA 1
ATOM 973 C C . ARG A 1 122 ? -7.185 10.917 23.105 1.00 78.50 122 ARG A C 1
ATOM 975 O O . ARG A 1 122 ? -7.386 10.109 24.004 1.00 78.50 122 ARG A O 1
ATOM 982 N N . ARG A 1 123 ? -8.177 11.491 22.425 1.00 76.56 123 ARG A N 1
ATOM 983 C CA . ARG A 1 123 ? -9.587 11.221 22.711 1.00 76.56 123 ARG A CA 1
ATOM 984 C C . ARG A 1 123 ? -10.065 9.933 22.043 1.00 76.56 123 ARG A C 1
ATOM 986 O O . ARG A 1 123 ? -10.733 9.146 22.694 1.00 76.56 123 ARG A O 1
ATOM 993 N N . VAL A 1 124 ? -9.741 9.696 20.770 1.00 79.44 124 VAL A N 1
ATOM 994 C CA . VAL A 1 124 ? -10.222 8.544 19.977 1.00 79.44 124 VAL A CA 1
ATOM 995 C C . VAL A 1 124 ? -9.183 7.459 19.827 1.00 79.44 124 VAL A C 1
ATOM 997 O O . VAL A 1 124 ? -9.439 6.323 20.213 1.00 79.44 124 VAL A O 1
ATOM 1000 N N . ALA A 1 125 ? -8.055 7.780 19.195 1.00 82.88 125 ALA A N 1
ATOM 1001 C CA . ALA A 1 125 ? -7.132 6.766 18.710 1.00 82.88 125 ALA A CA 1
ATOM 1002 C C . ALA A 1 125 ? -6.524 5.969 19.866 1.00 82.88 125 ALA A C 1
ATOM 1004 O O . ALA A 1 125 ? -6.512 4.742 19.804 1.00 82.88 125 ALA A O 1
ATOM 1005 N N . ASP A 1 126 ? -6.089 6.642 20.934 1.00 85.50 126 ASP A N 1
ATOM 1006 C CA . ASP A 1 126 ? -5.450 5.992 22.081 1.00 85.50 126 ASP A CA 1
ATOM 1007 C C . ASP A 1 126 ? -6.445 5.135 22.894 1.00 85.50 126 ASP A C 1
ATOM 1009 O O . ASP A 1 126 ? -6.137 3.967 23.170 1.00 85.50 126 ASP A O 1
ATOM 1013 N N . PRO A 1 127 ? -7.667 5.612 23.224 1.00 88.12 127 PRO A N 1
ATOM 1014 C CA . PRO A 1 127 ? -8.667 4.772 23.883 1.00 88.12 127 PRO A CA 1
ATOM 1015 C C . PRO A 1 127 ? -9.147 3.615 23.006 1.00 88.12 127 PRO A C 1
ATOM 1017 O O . PRO A 1 127 ? -9.293 2.495 23.496 1.00 88.12 127 PRO A O 1
ATOM 1020 N N . LEU A 1 128 ? -9.328 3.842 21.701 1.00 88.31 128 LEU A N 1
ATOM 1021 C CA . LEU A 1 128 ? -9.732 2.795 20.764 1.00 88.31 128 LEU A CA 1
ATOM 1022 C C . LEU A 1 128 ? -8.649 1.723 20.615 1.00 88.31 128 LEU A C 1
ATOM 1024 O O . LEU A 1 128 ? -8.952 0.530 20.642 1.00 88.31 128 LEU A O 1
ATOM 1028 N N . TRP A 1 129 ? -7.387 2.134 20.498 1.00 89.62 129 TRP A N 1
ATOM 1029 C CA . TRP A 1 129 ? -6.246 1.224 20.488 1.00 89.62 129 TRP A CA 1
ATOM 1030 C C . TRP A 1 129 ? -6.195 0.390 21.773 1.00 89.62 129 TRP A C 1
ATOM 1032 O O . TRP A 1 129 ? -6.042 -0.832 21.713 1.00 89.62 129 TRP A O 1
ATOM 1042 N N . SER A 1 130 ? -6.406 1.030 22.927 1.00 88.88 130 SER A N 1
ATOM 1043 C CA . SER A 1 130 ? -6.428 0.360 24.232 1.00 88.88 130 SER A CA 1
ATOM 1044 C C . SER A 1 130 ? -7.556 -0.676 24.332 1.00 88.88 130 SER A C 1
ATOM 1046 O O . SER A 1 130 ? -7.338 -1.782 24.826 1.00 88.88 130 SER A O 1
ATOM 1048 N N . GLU A 1 131 ? -8.753 -0.351 23.835 1.00 90.19 131 GLU A N 1
ATOM 1049 C CA . GLU A 1 131 ? -9.920 -1.245 23.812 1.00 90.19 131 GLU A CA 1
ATOM 1050 C C . GLU A 1 131 ? -9.705 -2.473 22.916 1.00 90.19 131 GLU A C 1
ATOM 1052 O O . GLU A 1 131 ? -9.970 -3.612 23.317 1.00 90.19 131 GLU A O 1
ATOM 1057 N N . LEU A 1 132 ? -9.170 -2.262 21.711 1.00 90.50 132 LEU A N 1
ATOM 1058 C CA . LEU A 1 132 ? -8.872 -3.340 20.766 1.00 90.50 132 LEU A CA 1
ATOM 1059 C C . LEU A 1 132 ? -7.761 -4.255 21.292 1.00 90.50 132 LEU A C 1
ATOM 1061 O O . LEU A 1 132 ? -7.894 -5.479 21.231 1.00 90.50 132 LEU A O 1
ATOM 1065 N N . THR A 1 133 ? -6.713 -3.674 21.878 1.00 89.12 133 THR A N 1
ATOM 1066 C CA . THR A 1 133 ? -5.601 -4.427 22.476 1.00 89.12 133 THR A CA 1
ATOM 1067 C C . THR A 1 133 ? -6.073 -5.257 23.666 1.00 89.12 133 THR A C 1
ATOM 1069 O O . THR A 1 133 ? -5.759 -6.442 23.763 1.00 89.12 133 THR A O 1
ATOM 1072 N N . ARG A 1 134 ? -6.917 -4.690 24.539 1.00 88.25 134 ARG A N 1
ATOM 1073 C CA . ARG A 1 134 ? -7.532 -5.421 25.661 1.00 88.25 134 ARG A CA 1
ATOM 1074 C C . ARG A 1 134 ? -8.451 -6.554 25.203 1.00 88.25 134 ARG A C 1
ATOM 1076 O O . ARG A 1 134 ? -8.606 -7.539 25.917 1.00 88.25 134 ARG A O 1
ATOM 1083 N N . SER A 1 135 ? -9.010 -6.447 24.001 1.00 86.75 135 SER A N 1
ATOM 1084 C CA . SER A 1 135 ? -9.778 -7.515 23.351 1.00 86.75 135 SER A CA 1
ATOM 1085 C C . SER A 1 135 ? -8.896 -8.595 22.700 1.00 86.75 135 SER A C 1
ATOM 1087 O O . SER A 1 135 ? -9.417 -9.470 22.008 1.00 86.75 135 SER A O 1
ATOM 1089 N N . GLY A 1 136 ? -7.574 -8.538 22.901 1.00 87.12 136 GLY A N 1
ATOM 1090 C CA . GLY A 1 136 ? -6.604 -9.505 22.390 1.00 87.12 136 GLY A CA 1
ATOM 1091 C C . GLY A 1 136 ? -6.139 -9.243 20.958 1.00 87.12 136 GLY A C 1
ATOM 1092 O O . GLY A 1 136 ? -5.564 -10.143 20.353 1.00 87.12 136 GLY A O 1
ATOM 1093 N N . ARG A 1 137 ? -6.396 -8.054 20.392 1.00 86.88 137 ARG A N 1
ATOM 1094 C CA . ARG A 1 137 ? -5.970 -7.713 19.026 1.00 86.88 137 ARG A CA 1
ATOM 1095 C C . ARG A 1 137 ? -4.584 -7.086 18.993 1.00 86.88 137 ARG A C 1
ATOM 1097 O O . ARG A 1 137 ? -4.285 -6.194 19.781 1.00 86.88 137 ARG A O 1
ATOM 1104 N N . LYS A 1 138 ? -3.769 -7.495 18.024 1.00 88.69 138 LYS A N 1
ATOM 1105 C CA . LYS A 1 138 ? -2.483 -6.867 17.704 1.00 88.69 138 LYS A CA 1
ATOM 1106 C C . LYS A 1 138 ? -2.731 -5.685 16.770 1.00 88.69 138 LYS A C 1
ATOM 1108 O O . LYS A 1 138 ? -3.082 -5.873 15.607 1.00 88.69 138 LYS A O 1
ATOM 1113 N N . VAL A 1 139 ? -2.571 -4.463 17.271 1.00 87.81 139 VAL A N 1
ATOM 1114 C CA . VAL A 1 139 ? -2.830 -3.239 16.497 1.00 87.81 139 VAL A CA 1
ATOM 1115 C C . VAL A 1 139 ? -1.523 -2.515 16.194 1.00 87.81 139 VAL A C 1
ATOM 1117 O O . VAL A 1 139 ? -0.842 -2.070 17.119 1.00 87.81 139 VAL A O 1
ATOM 1120 N N . PHE A 1 140 ? -1.192 -2.374 14.908 1.00 86.75 140 PHE A N 1
ATOM 1121 C CA . PHE A 1 140 ? -0.062 -1.568 14.459 1.00 86.75 140 PHE A CA 1
ATOM 1122 C C . PHE A 1 140 ? -0.434 -0.091 14.501 1.00 86.75 140 PHE A C 1
ATOM 1124 O O . PHE A 1 140 ? -1.470 0.313 13.968 1.00 86.75 140 PHE A O 1
ATOM 1131 N N . TYR A 1 141 ? 0.427 0.716 15.112 1.00 79.94 141 TYR A N 1
ATOM 1132 C CA . TYR A 1 141 ? 0.177 2.127 15.372 1.00 79.94 141 TYR A CA 1
ATOM 1133 C C . TYR A 1 141 ? 1.154 2.993 14.563 1.00 79.94 141 TYR A C 1
ATOM 1135 O O . TYR A 1 141 ? 2.292 3.212 14.976 1.00 79.94 141 TYR A O 1
ATOM 1143 N N . SER A 1 142 ? 0.721 3.485 13.397 1.00 69.56 142 SER A N 1
ATOM 1144 C CA . SER A 1 142 ? 1.564 4.293 12.504 1.00 69.56 142 SER A CA 1
ATOM 1145 C C . SER A 1 142 ? 1.473 5.783 12.854 1.00 69.56 142 SER A C 1
ATOM 1147 O O . SER A 1 142 ? 0.602 6.486 12.346 1.00 69.56 142 SER A O 1
ATOM 1149 N N . ASN A 1 143 ? 2.358 6.270 13.733 1.00 62.06 143 ASN A N 1
ATOM 1150 C CA . ASN A 1 143 ? 2.455 7.691 14.121 1.00 62.06 143 ASN A CA 1
ATOM 1151 C C . ASN A 1 143 ? 3.689 8.403 13.524 1.00 62.06 143 ASN A C 1
ATOM 1153 O O . ASN A 1 143 ? 4.196 9.357 14.108 1.00 62.06 143 ASN A O 1
ATOM 1157 N N . ALA A 1 144 ? 4.218 7.907 12.404 1.00 55.56 144 ALA A N 1
ATOM 1158 C CA . ALA A 1 144 ? 5.415 8.470 11.780 1.00 55.56 144 ALA A CA 1
ATOM 1159 C C . ALA A 1 144 ? 5.103 9.813 11.094 1.00 55.56 144 ALA A C 1
ATOM 1161 O O . ALA A 1 144 ? 4.166 9.903 10.289 1.00 55.56 144 ALA A O 1
ATOM 1162 N N . GLY A 1 145 ? 5.896 10.835 11.415 1.00 52.72 145 GLY A N 1
ATOM 1163 C CA . GLY A 1 145 ? 5.834 12.156 10.803 1.00 52.72 145 GLY A CA 1
ATOM 1164 C C . GLY A 1 145 ? 6.371 12.162 9.370 1.00 52.72 145 GLY A C 1
ATOM 1165 O O . GLY A 1 145 ? 6.906 11.177 8.856 1.00 52.72 145 GLY A O 1
ATOM 1166 N N . GLU A 1 146 ? 6.206 13.291 8.688 1.00 41.25 146 GLU A N 1
ATOM 1167 C CA . GLU A 1 146 ? 6.780 13.501 7.361 1.00 41.25 146 GLU A CA 1
ATOM 1168 C C . GLU A 1 146 ? 8.318 13.572 7.469 1.00 41.25 146 GLU A C 1
ATOM 1170 O O . GLU A 1 146 ? 8.848 14.448 8.146 1.00 41.25 146 GLU A O 1
ATOM 1175 N N . GLY A 1 147 ? 9.036 12.638 6.828 1.00 41.44 147 GLY A N 1
ATOM 1176 C CA . GLY A 1 147 ? 10.510 12.581 6.834 1.00 41.44 147 GLY A CA 1
ATOM 1177 C C . GLY A 1 147 ? 11.136 11.484 7.703 1.00 41.44 147 GLY A C 1
ATOM 1178 O O . GLY A 1 147 ? 12.348 11.297 7.662 1.00 41.44 147 GLY A O 1
ATOM 1179 N N . ASP A 1 148 ? 10.324 10.726 8.432 1.00 50.56 148 ASP A N 1
ATOM 1180 C CA . ASP A 1 148 ? 10.777 9.617 9.264 1.00 50.56 148 ASP A CA 1
ATOM 1181 C C . ASP A 1 148 ? 11.176 8.381 8.398 1.00 50.56 148 ASP A C 1
ATOM 1183 O O . ASP A 1 148 ? 10.401 7.915 7.554 1.00 50.56 148 ASP A O 1
ATOM 1187 N N . GLU A 1 149 ? 12.376 7.809 8.602 1.00 46.62 149 GLU A N 1
ATOM 1188 C CA . GLU A 1 149 ? 12.893 6.610 7.899 1.00 46.62 149 GLU A CA 1
ATOM 1189 C C . GLU A 1 149 ? 12.146 5.315 8.309 1.00 46.62 149 GLU A C 1
ATOM 1191 O O . GLU A 1 149 ? 12.570 4.602 9.213 1.00 46.62 149 GLU A O 1
ATOM 1196 N N . PHE A 1 150 ? 11.010 4.989 7.676 1.00 56.72 150 PHE A N 1
ATOM 1197 C CA . PHE A 1 150 ? 10.140 3.868 8.112 1.00 56.72 150 PHE A CA 1
ATOM 1198 C C . PHE A 1 150 ? 9.731 2.894 6.991 1.00 56.72 150 PHE A C 1
ATOM 1200 O O . PHE A 1 150 ? 8.577 2.476 6.898 1.00 56.72 150 PHE A O 1
ATOM 1207 N N . GLY A 1 151 ? 10.671 2.514 6.122 1.00 56.53 151 GLY A N 1
ATOM 1208 C CA . GLY A 1 151 ? 10.355 1.721 4.930 1.00 56.53 151 GLY A CA 1
ATOM 1209 C C . GLY A 1 151 ? 9.882 0.286 5.186 1.00 56.53 151 GLY A C 1
ATOM 1210 O O . GLY A 1 151 ? 8.876 -0.127 4.620 1.00 56.53 151 GLY A O 1
ATOM 1211 N N . GLU A 1 152 ? 10.569 -0.480 6.035 1.00 59.34 152 GLU A N 1
ATOM 1212 C CA . GLU A 1 152 ? 10.321 -1.930 6.132 1.00 59.34 152 GLU A CA 1
ATOM 1213 C C . GLU A 1 152 ? 9.192 -2.279 7.112 1.00 59.34 152 GLU A C 1
ATOM 1215 O O . GLU A 1 152 ? 8.265 -2.998 6.742 1.00 59.34 152 GLU A O 1
ATOM 1220 N N . ASN A 1 153 ? 9.185 -1.681 8.308 1.00 71.50 153 ASN A N 1
ATOM 1221 C CA . ASN A 1 153 ? 8.191 -1.985 9.348 1.00 71.50 153 ASN A CA 1
ATOM 1222 C C . ASN A 1 153 ? 6.751 -1.643 8.930 1.00 71.50 153 ASN A C 1
ATOM 1224 O O . ASN A 1 153 ? 5.807 -2.315 9.338 1.00 71.50 153 ASN A O 1
ATOM 1228 N N . ILE A 1 154 ? 6.561 -0.591 8.123 1.00 76.75 154 ILE A N 1
ATOM 1229 C CA . ILE A 1 154 ? 5.230 -0.199 7.640 1.00 76.75 154 ILE A CA 1
ATOM 1230 C C . ILE A 1 154 ? 4.762 -1.140 6.539 1.00 76.75 154 ILE A C 1
ATOM 1232 O O . ILE A 1 154 ? 3.599 -1.527 6.542 1.00 76.75 154 ILE A O 1
ATOM 1236 N N . LEU A 1 155 ? 5.641 -1.521 5.610 1.00 76.56 155 LEU A N 1
ATOM 1237 C CA . LEU A 1 155 ? 5.284 -2.468 4.554 1.00 76.56 155 LEU A CA 1
ATOM 1238 C C . LEU A 1 155 ? 4.944 -3.840 5.139 1.00 76.56 155 LEU A C 1
ATOM 1240 O O . LEU A 1 155 ? 3.940 -4.424 4.744 1.00 76.56 155 LEU A O 1
ATOM 1244 N N . GLU A 1 156 ? 5.715 -4.304 6.122 1.00 80.12 156 GLU A N 1
ATOM 1245 C CA . GLU A 1 156 ? 5.413 -5.532 6.858 1.00 80.12 156 GLU A CA 1
ATOM 1246 C C . GLU A 1 156 ? 4.077 -5.420 7.601 1.00 80.12 156 GLU A C 1
ATOM 1248 O O . GLU A 1 156 ? 3.219 -6.288 7.464 1.00 80.12 156 GLU A O 1
ATOM 1253 N N . ALA A 1 157 ? 3.829 -4.310 8.301 1.00 83.81 157 ALA A N 1
ATOM 1254 C CA . ALA A 1 157 ? 2.554 -4.105 8.978 1.00 83.81 157 ALA A CA 1
ATOM 1255 C C . ALA A 1 157 ? 1.362 -4.012 8.012 1.00 83.81 157 ALA A C 1
ATOM 1257 O O . ALA A 1 157 ? 0.289 -4.527 8.327 1.00 83.81 157 ALA A O 1
ATOM 1258 N N . LEU A 1 158 ? 1.521 -3.376 6.847 1.00 85.62 158 LEU A N 1
ATOM 1259 C CA . LEU A 1 158 ? 0.499 -3.324 5.797 1.00 85.62 158 LEU A CA 1
ATOM 1260 C C . LEU A 1 158 ? 0.202 -4.726 5.247 1.00 85.62 158 LEU A C 1
ATOM 1262 O O . LEU A 1 158 ? -0.966 -5.061 5.023 1.00 85.62 158 LEU A O 1
ATOM 1266 N N . ASP A 1 159 ? 1.237 -5.542 5.052 1.00 84.31 159 ASP A N 1
ATOM 1267 C CA . ASP A 1 159 ? 1.125 -6.912 4.551 1.00 84.31 159 ASP A CA 1
ATOM 1268 C C . ASP A 1 159 ? 0.466 -7.856 5.561 1.00 84.31 159 ASP A C 1
ATOM 1270 O O . ASP A 1 159 ? -0.450 -8.601 5.210 1.00 84.31 159 ASP A O 1
ATOM 1274 N N . GLU A 1 160 ? 0.825 -7.745 6.835 1.00 85.62 160 GLU A N 1
ATOM 1275 C CA . GLU A 1 160 ? 0.307 -8.617 7.890 1.00 85.62 160 GLU A CA 1
ATOM 1276 C C . GLU A 1 160 ? -1.096 -8.222 8.364 1.00 85.62 160 GLU A C 1
ATOM 1278 O O . GLU A 1 160 ? -1.902 -9.087 8.709 1.00 85.62 160 GLU A O 1
ATOM 1283 N N . SER A 1 161 ? -1.422 -6.926 8.346 1.00 88.75 161 SER A N 1
ATOM 1284 C CA . SER A 1 161 ? -2.711 -6.422 8.830 1.00 88.75 161 SER A CA 1
ATOM 1285 C C . SER A 1 161 ? -3.883 -6.872 7.962 1.00 88.75 161 SER A C 1
ATOM 1287 O O . SER A 1 161 ? -3.829 -6.838 6.730 1.00 88.75 161 SER A O 1
ATOM 1289 N N . HIS A 1 162 ? -4.996 -7.221 8.607 1.00 85.06 162 HIS A N 1
ATOM 1290 C CA . HIS A 1 162 ? -6.219 -7.679 7.941 1.00 85.06 162 HIS A CA 1
ATOM 1291 C C . HIS A 1 162 ? -7.222 -6.544 7.721 1.00 85.06 162 HIS A C 1
ATOM 1293 O O . HIS A 1 162 ? -7.996 -6.556 6.757 1.00 85.06 162 HIS A O 1
ATOM 1299 N N . LEU A 1 163 ? -7.213 -5.568 8.630 1.00 90.12 163 LEU A N 1
ATOM 1300 C CA . LEU A 1 163 ? -8.131 -4.440 8.638 1.00 90.12 163 LEU A CA 1
ATOM 1301 C C . LEU A 1 163 ? -7.364 -3.123 8.766 1.00 90.12 163 LEU A C 1
ATOM 1303 O O . LEU A 1 163 ? -6.562 -2.952 9.678 1.00 90.12 163 LEU A O 1
ATOM 1307 N N . LEU A 1 164 ? -7.651 -2.178 7.876 1.00 90.69 164 LEU A N 1
ATOM 1308 C CA . LEU A 1 164 ? -7.187 -0.797 7.957 1.00 90.69 164 LEU A CA 1
ATOM 1309 C C . LEU A 1 164 ? -8.231 0.039 8.691 1.00 90.69 164 LEU A C 1
ATOM 1311 O O . LEU A 1 164 ? -9.373 0.119 8.242 1.00 90.69 164 LEU A O 1
ATOM 1315 N N . VAL A 1 165 ? -7.838 0.701 9.776 1.00 90.38 165 VAL A N 1
ATOM 1316 C CA . VAL A 1 165 ? -8.597 1.812 10.353 1.00 90.38 165 VAL A CA 1
ATOM 1317 C C . VAL A 1 165 ? -8.054 3.104 9.755 1.00 90.38 165 VAL A C 1
ATOM 1319 O O . VAL A 1 165 ? -6.965 3.565 10.100 1.00 90.38 165 VAL A O 1
ATOM 1322 N N . ALA A 1 166 ? -8.821 3.652 8.818 1.00 87.62 166 ALA A N 1
ATOM 1323 C CA . ALA A 1 166 ? -8.530 4.899 8.133 1.00 87.62 166 ALA A CA 1
ATOM 1324 C C . ALA A 1 166 ? -9.279 6.025 8.842 1.00 87.62 166 ALA A C 1
ATOM 1326 O O . ALA A 1 166 ? -10.496 6.142 8.682 1.00 87.62 166 ALA A O 1
ATOM 1327 N N . PHE A 1 167 ? -8.589 6.846 9.633 1.00 83.50 167 PHE A N 1
ATOM 1328 C CA . PHE A 1 167 ? -9.243 8.045 10.149 1.00 83.50 167 PHE A CA 1
ATOM 1329 C C . PHE A 1 167 ? -9.197 9.114 9.054 1.00 83.50 167 PHE A C 1
ATOM 1331 O O . PHE A 1 167 ? -8.156 9.387 8.477 1.00 83.50 167 PHE A O 1
ATOM 1338 N N . ILE A 1 168 ? -10.348 9.627 8.656 1.00 79.88 168 ILE A N 1
ATOM 1339 C CA . ILE A 1 168 ? -10.499 10.490 7.494 1.00 79.88 168 ILE A CA 1
ATOM 1340 C C . ILE A 1 168 ? -10.479 11.939 7.971 1.00 79.88 168 ILE A C 1
ATOM 1342 O O . ILE A 1 168 ? -11.368 12.344 8.720 1.00 79.88 168 ILE A O 1
ATOM 1346 N N . SER A 1 169 ? -9.480 12.692 7.513 1.00 75.62 169 SER A N 1
ATOM 1347 C CA . SER A 1 169 ? -9.294 14.124 7.762 1.00 75.62 169 SER A CA 1
ATOM 1348 C C . SER A 1 169 ? -9.434 14.940 6.478 1.00 75.62 169 SER A C 1
ATOM 1350 O O . SER A 1 169 ? -9.077 14.474 5.389 1.00 75.62 169 SER A O 1
ATOM 1352 N N . LEU A 1 170 ? -9.905 16.181 6.606 1.00 73.56 170 LEU A N 1
ATOM 1353 C CA . LEU A 1 170 ? -9.891 17.161 5.513 1.00 73.56 170 LEU A CA 1
ATOM 1354 C C . LEU A 1 170 ? -8.544 17.875 5.355 1.00 73.56 170 LEU A C 1
ATOM 1356 O O . LEU A 1 170 ? -8.194 18.258 4.235 1.00 73.56 170 LEU A O 1
ATOM 1360 N N . GLU A 1 171 ? -7.807 18.068 6.451 1.00 70.75 171 GLU A N 1
ATOM 1361 C CA . GLU A 1 171 ? -6.538 18.803 6.483 1.00 70.75 171 GLU A CA 1
ATOM 1362 C C . GLU A 1 171 ? -5.500 18.083 7.372 1.00 70.75 171 GLU A C 1
ATOM 1364 O O . GLU A 1 171 ? -5.643 18.062 8.595 1.00 70.75 171 GLU A O 1
ATOM 1369 N N . PRO A 1 172 ? -4.454 17.468 6.779 1.00 72.81 172 PRO A N 1
ATOM 1370 C CA . PRO A 1 172 ? -4.276 17.239 5.345 1.00 72.81 172 PRO A CA 1
ATOM 1371 C C . PRO A 1 172 ? -5.353 16.275 4.808 1.00 72.81 172 PRO A C 1
ATOM 1373 O O . PRO A 1 172 ? -5.887 15.462 5.570 1.00 72.81 172 PRO A O 1
ATOM 1376 N N . PRO A 1 173 ? -5.702 16.349 3.513 1.00 76.56 173 PRO A N 1
ATOM 1377 C CA . PRO A 1 173 ? -6.738 15.498 2.939 1.00 76.56 173 PRO A CA 1
ATOM 1378 C C . PRO A 1 173 ? -6.298 14.029 2.930 1.00 76.56 173 PRO A C 1
ATOM 1380 O O . PRO A 1 173 ? -5.327 13.642 2.273 1.00 76.56 173 PRO A O 1
ATOM 1383 N N . TYR A 1 174 ? -7.040 13.183 3.643 1.00 80.94 174 TYR A N 1
ATOM 1384 C CA . TYR A 1 174 ? -6.740 11.756 3.697 1.00 80.94 174 TYR A CA 1
ATOM 1385 C C . TYR A 1 174 ? -6.891 11.097 2.319 1.00 80.94 174 TYR A C 1
ATOM 1387 O O . TYR A 1 174 ? -7.916 11.243 1.651 1.00 80.94 174 TYR A O 1
ATOM 1395 N N . GLY A 1 175 ? -5.885 10.323 1.906 1.00 79.25 175 GLY A N 1
ATOM 1396 C CA . GLY A 1 175 ? -5.873 9.648 0.610 1.00 79.25 175 GLY A CA 1
ATOM 1397 C C . GLY A 1 175 ? -5.413 10.525 -0.559 1.00 79.25 175 GLY A C 1
ATOM 1398 O O . GLY A 1 175 ? -5.554 10.102 -1.709 1.00 79.25 175 GLY A O 1
ATOM 1399 N N . GLU A 1 176 ? -4.865 11.718 -0.304 1.00 82.19 176 GLU A N 1
ATOM 1400 C CA . GLU A 1 176 ? -4.205 12.514 -1.343 1.00 82.19 176 GLU A CA 1
ATOM 1401 C C . GLU A 1 176 ? -2.912 11.834 -1.822 1.00 82.19 176 GLU A C 1
ATOM 1403 O O . GLU A 1 176 ? -2.073 11.402 -1.028 1.00 82.19 176 GLU A O 1
ATOM 1408 N N . ASP A 1 177 ? -2.756 11.722 -3.145 1.00 80.31 177 ASP A N 1
ATOM 1409 C CA . ASP A 1 177 ? -1.545 11.184 -3.768 1.00 80.31 177 ASP A CA 1
ATOM 1410 C C . ASP A 1 177 ? -0.476 12.279 -3.822 1.00 80.31 177 ASP A C 1
ATOM 1412 O O . ASP A 1 177 ? -0.341 13.004 -4.807 1.00 80.31 177 ASP A O 1
ATOM 1416 N N . THR A 1 178 ? 0.275 12.413 -2.732 1.00 75.44 178 THR A N 1
ATOM 1417 C CA . THR A 1 178 ? 1.393 13.361 -2.623 1.00 75.44 178 THR A CA 1
ATOM 1418 C C . THR A 1 178 ? 2.677 12.843 -3.279 1.00 75.44 178 THR A C 1
ATOM 1420 O O . THR A 1 178 ? 3.718 13.490 -3.202 1.00 75.44 178 THR A O 1
ATOM 1423 N N . GLY A 1 179 ? 2.649 11.654 -3.894 1.00 74.25 179 GLY A N 1
ATOM 1424 C CA . GLY A 1 179 ? 3.845 10.961 -4.377 1.00 74.25 179 GLY A CA 1
ATOM 1425 C C . GLY A 1 179 ? 4.682 10.309 -3.268 1.00 74.25 179 GLY A C 1
ATOM 1426 O O . GLY A 1 179 ? 5.598 9.547 -3.577 1.00 74.25 179 GLY A O 1
ATOM 1427 N N . ASN A 1 180 ? 4.349 10.531 -1.990 1.00 74.06 180 ASN A N 1
ATOM 1428 C CA . ASN A 1 180 ? 5.007 9.869 -0.869 1.00 74.06 180 ASN A CA 1
ATOM 1429 C C . ASN A 1 180 ? 4.705 8.351 -0.905 1.00 74.06 180 ASN A C 1
ATOM 1431 O O . ASN A 1 180 ? 3.529 7.968 -0.872 1.00 74.06 180 ASN A O 1
ATOM 1435 N N . PRO A 1 181 ? 5.726 7.469 -0.959 1.00 70.31 181 PRO A N 1
ATOM 1436 C CA . PRO A 1 181 ? 5.539 6.015 -1.007 1.00 70.31 181 PRO A CA 1
ATOM 1437 C C . PRO A 1 181 ? 4.852 5.438 0.237 1.00 70.31 181 PRO A C 1
ATOM 1439 O O . PRO A 1 181 ? 4.301 4.342 0.164 1.00 70.31 181 PRO A O 1
ATOM 1442 N N . TYR A 1 182 ? 4.825 6.189 1.336 1.00 72.94 182 TYR A N 1
ATOM 1443 C CA . TYR A 1 182 ? 4.205 5.801 2.598 1.00 72.94 182 TYR A CA 1
ATOM 1444 C C . TYR A 1 182 ? 3.027 6.709 2.974 1.00 72.94 182 TYR A C 1
ATOM 1446 O O . TYR A 1 182 ? 2.606 6.718 4.122 1.00 72.94 182 TYR A O 1
ATOM 1454 N N . GLY A 1 183 ? 2.490 7.498 2.039 1.00 78.88 183 GLY A N 1
ATOM 1455 C CA . GLY A 1 183 ? 1.328 8.351 2.305 1.00 78.88 183 GLY A CA 1
ATOM 1456 C C . GLY A 1 183 ? 0.035 7.556 2.530 1.00 78.88 183 GLY A C 1
ATOM 1457 O O . GLY A 1 183 ? -0.085 6.404 2.111 1.00 78.88 183 GLY A O 1
ATOM 1458 N N . SER A 1 184 ? -0.981 8.205 3.107 1.00 84.31 184 SER A N 1
ATOM 1459 C CA . SER A 1 184 ? -2.314 7.611 3.325 1.00 84.31 184 SER A CA 1
ATOM 1460 C C . SER A 1 184 ? -2.957 7.089 2.032 1.00 84.31 184 SER A C 1
ATOM 1462 O O . SER A 1 184 ? -3.649 6.074 2.047 1.00 84.31 184 SER A O 1
ATOM 1464 N N . TYR A 1 185 ? -2.663 7.706 0.879 1.00 84.75 185 TYR A N 1
ATOM 1465 C CA . TYR A 1 185 ? -3.049 7.176 -0.433 1.00 84.75 185 TYR A CA 1
ATOM 1466 C C . TYR A 1 185 ? -2.478 5.780 -0.707 1.00 84.75 185 TYR A C 1
ATOM 1468 O O . TYR A 1 185 ? -3.185 4.918 -1.225 1.00 84.75 185 TYR A O 1
ATOM 1476 N N . LYS A 1 186 ? -1.205 5.541 -0.376 1.00 85.81 186 LYS A N 1
ATOM 1477 C CA . LYS A 1 186 ? -0.534 4.259 -0.631 1.00 85.81 186 LYS A CA 1
ATOM 1478 C C . LYS A 1 186 ? -1.059 3.172 0.295 1.00 85.81 186 LYS A C 1
ATOM 1480 O O . LYS A 1 186 ? -1.317 2.073 -0.182 1.00 85.81 186 LYS A O 1
ATOM 1485 N N . GLU A 1 187 ? -1.298 3.502 1.562 1.00 87.81 187 GLU A N 1
ATOM 1486 C CA . GLU A 1 187 ? -1.939 2.608 2.535 1.00 87.81 187 GLU A CA 1
ATOM 1487 C C . GLU A 1 187 ? -3.344 2.206 2.055 1.00 87.81 187 GLU A C 1
ATOM 1489 O O . GLU A 1 187 ? -3.662 1.019 1.951 1.00 87.81 187 GLU A O 1
ATOM 1494 N N . LEU A 1 188 ? -4.159 3.192 1.660 1.00 86.81 188 LEU A N 1
ATOM 1495 C CA . LEU A 1 188 ? -5.510 2.970 1.147 1.00 86.81 188 LEU A CA 1
ATOM 1496 C C . LEU A 1 188 ? -5.506 2.128 -0.134 1.00 86.81 188 LEU A C 1
ATOM 1498 O O . LEU A 1 188 ? -6.271 1.170 -0.251 1.00 86.81 188 LEU A O 1
ATOM 1502 N N . LYS A 1 189 ? -4.634 2.470 -1.090 1.00 85.38 189 LYS A N 1
ATOM 1503 C CA . LYS A 1 189 ? -4.478 1.738 -2.350 1.00 85.38 189 LYS A CA 1
ATOM 1504 C C . LYS A 1 189 ? -4.056 0.295 -2.096 1.00 85.38 189 LYS A C 1
ATOM 1506 O O . LYS A 1 189 ? -4.630 -0.606 -2.693 1.00 85.38 189 LYS A O 1
ATOM 1511 N N . TYR A 1 190 ? -3.101 0.071 -1.195 1.00 87.12 190 TYR A N 1
ATOM 1512 C CA . TYR A 1 190 ? -2.623 -1.265 -0.860 1.00 87.12 190 TYR A CA 1
ATOM 1513 C C . TYR A 1 190 ? -3.754 -2.140 -0.305 1.00 87.12 190 TYR A C 1
ATOM 1515 O O . TYR A 1 190 ? -3.969 -3.248 -0.794 1.00 87.12 190 TYR A O 1
ATOM 1523 N N . PHE A 1 191 ? -4.521 -1.642 0.668 1.00 87.19 191 PHE A N 1
ATOM 1524 C CA . PHE A 1 191 ? -5.650 -2.396 1.219 1.00 87.19 191 PHE A CA 1
ATOM 1525 C C . PHE A 1 191 ? -6.746 -2.649 0.180 1.00 87.19 191 PHE A C 1
ATOM 1527 O O . PHE A 1 191 ? -7.292 -3.750 0.124 1.00 87.19 191 PHE A O 1
ATOM 1534 N N . TYR A 1 192 ? -7.043 -1.653 -0.657 1.00 84.75 192 TYR A N 1
ATOM 1535 C CA . TYR A 1 192 ? -8.042 -1.773 -1.714 1.00 84.75 192 TYR A CA 1
ATOM 1536 C C . TYR A 1 192 ? -7.654 -2.821 -2.765 1.00 84.75 192 TYR A C 1
ATOM 1538 O O . TYR A 1 192 ? -8.445 -3.718 -3.054 1.00 84.75 192 TYR A O 1
ATOM 1546 N N . ASP A 1 193 ? -6.435 -2.739 -3.302 1.00 83.12 193 ASP A N 1
ATOM 1547 C CA . ASP A 1 193 ? -5.951 -3.637 -4.355 1.00 83.12 193 ASP A CA 1
ATOM 1548 C C . ASP A 1 193 ? -5.857 -5.091 -3.875 1.00 83.12 193 ASP A C 1
ATOM 1550 O O . ASP A 1 193 ? -6.101 -6.015 -4.647 1.00 83.12 193 ASP A O 1
ATOM 1554 N N . ASN A 1 194 ? -5.547 -5.295 -2.591 1.00 82.25 194 ASN A N 1
ATOM 1555 C CA . ASN A 1 194 ? -5.476 -6.620 -1.975 1.00 82.25 194 ASN A CA 1
ATOM 1556 C C . ASN A 1 194 ? -6.829 -7.110 -1.425 1.00 82.25 194 ASN A C 1
ATOM 1558 O O . ASN A 1 194 ? -6.882 -8.142 -0.758 1.00 82.25 194 ASN A O 1
ATOM 1562 N N . GLY A 1 195 ? -7.929 -6.382 -1.659 1.00 81.88 195 GLY A N 1
ATOM 1563 C CA . GLY A 1 195 ? -9.265 -6.772 -1.197 1.00 81.88 195 GLY A CA 1
ATOM 1564 C C . GLY A 1 195 ? -9.400 -6.868 0.328 1.00 81.88 195 GLY A C 1
ATOM 1565 O O . GLY A 1 195 ? -10.284 -7.570 0.824 1.00 81.88 195 GLY A O 1
ATOM 1566 N N . LYS A 1 196 ? -8.526 -6.185 1.074 1.00 85.44 196 LYS A N 1
ATOM 1567 C CA . LYS A 1 196 ? -8.521 -6.166 2.539 1.00 85.44 196 LYS A CA 1
ATOM 1568 C C . LYS A 1 196 ? -9.610 -5.236 3.079 1.00 85.44 196 LYS A C 1
ATOM 1570 O O . LYS A 1 196 ? -10.153 -4.382 2.374 1.00 85.44 196 LYS A O 1
ATOM 1575 N N . VAL A 1 197 ? -9.954 -5.403 4.355 1.00 85.75 197 VAL A N 1
ATOM 1576 C CA . VAL A 1 197 ? -11.038 -4.633 4.976 1.00 85.75 197 VAL A CA 1
ATOM 1577 C C . VAL A 1 197 ? -10.566 -3.214 5.281 1.00 85.75 197 VAL A C 1
ATOM 1579 O O . VAL A 1 197 ? -9.527 -3.027 5.905 1.00 85.75 197 VAL A O 1
ATOM 1582 N N . ILE A 1 198 ? -11.359 -2.214 4.890 1.00 87.25 198 ILE A N 1
ATOM 1583 C CA . ILE A 1 198 ? -11.124 -0.805 5.229 1.00 87.25 198 ILE A CA 1
ATOM 1584 C C . ILE A 1 198 ? -12.283 -0.305 6.094 1.00 87.25 198 ILE A C 1
ATOM 1586 O O . ILE A 1 198 ? -13.459 -0.416 5.733 1.00 87.25 198 ILE A O 1
ATOM 1590 N N . PHE A 1 199 ? -11.944 0.248 7.250 1.00 87.75 199 PHE A N 1
ATOM 1591 C CA . PHE A 1 199 ? -12.863 0.820 8.217 1.00 87.75 199 PHE A CA 1
ATOM 1592 C C . PHE A 1 199 ? -12.571 2.313 8.354 1.00 87.75 199 PHE A C 1
ATOM 1594 O O . PHE A 1 199 ? -11.552 2.699 8.924 1.00 87.75 199 PHE A O 1
ATOM 1601 N N . ALA A 1 200 ? -13.448 3.154 7.805 1.00 84.25 200 ALA A N 1
ATOM 1602 C CA . ALA A 1 200 ? -13.250 4.595 7.808 1.00 84.25 200 ALA A CA 1
ATOM 1603 C C . ALA A 1 200 ? -13.918 5.239 9.034 1.00 84.25 200 ALA A C 1
ATOM 1605 O O . ALA A 1 200 ? -15.114 5.057 9.284 1.00 84.25 200 ALA A O 1
ATOM 1606 N N . ILE A 1 201 ? -13.144 6.012 9.794 1.00 80.88 201 ILE A N 1
ATOM 1607 C CA . ILE A 1 201 ? -13.619 6.791 10.944 1.00 80.88 201 ILE A CA 1
ATOM 1608 C C . ILE A 1 201 ? -13.481 8.258 10.597 1.00 80.88 201 ILE A C 1
ATOM 1610 O O . ILE A 1 201 ? -12.425 8.695 10.164 1.00 80.88 201 ILE A O 1
ATOM 1614 N N . HIS A 1 202 ? -14.533 9.032 10.789 1.00 74.56 202 HIS A N 1
ATOM 1615 C CA . HIS A 1 202 ? -14.469 10.461 10.531 1.00 74.56 202 HIS A CA 1
ATOM 1616 C C . HIS A 1 202 ? -13.805 11.202 11.697 1.00 74.56 202 HIS A C 1
ATOM 1618 O O . HIS A 1 202 ? -14.177 10.967 12.847 1.00 74.56 202 HIS A O 1
ATOM 1624 N N . VAL A 1 203 ? -12.845 12.081 11.400 1.00 68.69 203 VAL A N 1
ATOM 1625 C CA . VAL A 1 203 ? -12.136 12.877 12.417 1.00 68.69 203 VAL A CA 1
ATOM 1626 C C . VAL A 1 203 ? -12.862 14.193 12.711 1.00 68.69 203 VAL A C 1
ATOM 1628 O O . VAL A 1 203 ? -12.941 14.593 13.866 1.00 68.69 203 VAL A O 1
ATOM 1631 N N . ASP A 1 204 ? -13.439 14.823 11.685 1.00 63.34 204 ASP A N 1
ATOM 1632 C CA . ASP A 1 204 ? -14.075 16.145 11.790 1.00 63.34 204 ASP A CA 1
ATOM 1633 C C . ASP A 1 204 ? -15.566 16.058 12.233 1.00 63.34 204 ASP A C 1
ATOM 1635 O O . ASP A 1 204 ? -16.225 15.034 12.053 1.00 63.34 204 ASP A O 1
ATOM 1639 N N . ASP A 1 205 ? -16.153 17.107 12.812 1.00 54.59 205 ASP A N 1
ATOM 1640 C CA . ASP A 1 205 ? -17.538 17.058 13.341 1.00 54.59 205 ASP A CA 1
ATOM 1641 C C . ASP A 1 205 ? -18.643 17.177 12.249 1.00 54.59 205 ASP A C 1
ATOM 1643 O O . ASP A 1 205 ? -19.834 16.896 12.472 1.00 54.59 205 ASP A O 1
ATOM 1647 N N . GLU A 1 206 ? -18.261 17.536 11.018 1.00 56.06 206 GLU A N 1
ATOM 1648 C CA . GLU A 1 206 ? -19.171 17.892 9.918 1.00 56.06 206 GLU A CA 1
ATOM 1649 C C . GLU A 1 206 ? -19.240 16.826 8.802 1.00 56.06 206 GLU A C 1
ATOM 1651 O O . GLU A 1 206 ? -18.670 16.945 7.721 1.00 56.06 206 GLU A O 1
ATOM 1656 N N . LEU A 1 207 ? -20.015 15.768 9.066 1.00 52.44 207 LEU A N 1
ATOM 1657 C CA . LEU A 1 207 ? -20.258 14.618 8.173 1.00 52.44 207 LEU A CA 1
ATOM 1658 C C . LEU A 1 207 ? -20.808 14.970 6.774 1.00 52.44 207 LEU A C 1
ATOM 1660 O O 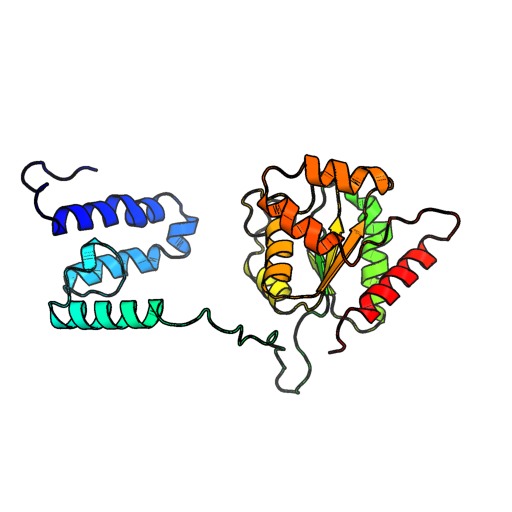. LEU A 1 207 ? -20.458 14.315 5.789 1.00 52.44 207 LEU A O 1
ATOM 1664 N N . ASP A 1 208 ? -21.706 15.956 6.692 1.00 51.47 208 ASP A N 1
ATOM 1665 C CA . ASP A 1 208 ? -22.458 16.278 5.469 1.00 51.47 208 ASP A CA 1
ATOM 1666 C C . ASP A 1 208 ? -21.617 17.073 4.456 1.00 51.47 208 ASP A C 1
ATOM 1668 O O . ASP A 1 208 ? -21.847 17.008 3.247 1.00 51.47 208 ASP A O 1
ATOM 1672 N N . GLU A 1 209 ? -20.569 17.740 4.936 1.00 54.22 209 GLU A N 1
ATOM 1673 C CA . GLU A 1 209 ? -19.614 18.475 4.112 1.00 54.22 209 GLU A CA 1
ATOM 1674 C C . GLU A 1 209 ? -18.454 17.597 3.627 1.00 54.22 209 GLU A C 1
ATOM 1676 O O . GLU A 1 209 ? -17.886 17.851 2.565 1.00 54.22 209 GLU A O 1
ATOM 1681 N N . LEU A 1 210 ? -18.134 16.505 4.326 1.00 56.19 210 LEU A N 1
ATOM 1682 C CA . LEU A 1 210 ? -16.923 15.729 4.060 1.00 56.19 210 LEU A CA 1
ATOM 1683 C C . LEU A 1 210 ? -16.946 14.973 2.730 1.00 56.19 210 LEU A C 1
ATOM 1685 O O . LEU A 1 210 ? -15.968 15.020 1.991 1.00 56.19 210 LEU A O 1
ATOM 1689 N N . ARG A 1 211 ? -18.038 14.288 2.366 1.00 57.88 211 ARG A N 1
ATOM 1690 C CA . ARG A 1 211 ? -18.068 13.546 1.087 1.00 57.88 211 ARG A CA 1
ATOM 1691 C C . ARG A 1 211 ? -17.893 14.478 -0.109 1.00 57.88 211 ARG A C 1
ATOM 1693 O O . ARG A 1 211 ? -17.128 14.157 -1.012 1.00 57.88 211 ARG A O 1
ATOM 1700 N N . SER A 1 212 ? -18.561 15.626 -0.098 1.00 59.81 212 SER A N 1
ATOM 1701 C CA . SER A 1 212 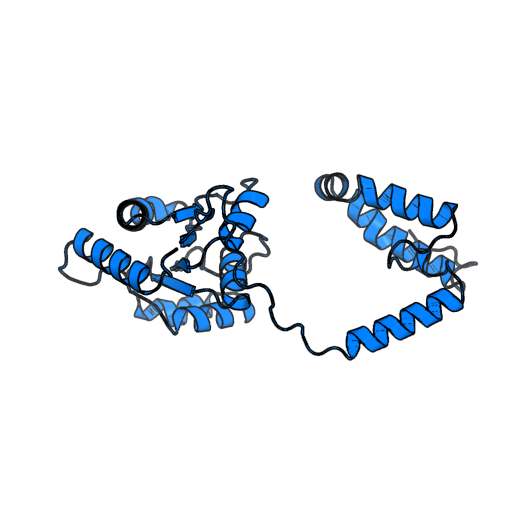? -18.490 16.601 -1.187 1.00 59.81 212 SER A CA 1
ATOM 1702 C C . SER A 1 212 ? -17.160 17.362 -1.177 1.00 59.81 212 SER A C 1
ATOM 1704 O O . SER A 1 212 ? -16.517 17.461 -2.221 1.00 59.81 212 SER A O 1
ATOM 1706 N N . ASN A 1 213 ? -16.692 17.820 -0.010 1.00 58.66 213 ASN A N 1
ATOM 1707 C CA . ASN A 1 213 ? -15.486 18.643 0.108 1.00 58.66 213 ASN A CA 1
ATOM 1708 C C . ASN A 1 213 ? -14.194 17.826 0.013 1.00 58.66 213 ASN A C 1
ATOM 1710 O O . ASN A 1 213 ? -13.259 18.266 -0.650 1.00 58.66 213 ASN A O 1
ATOM 1714 N N . LEU A 1 214 ? -14.129 16.623 0.590 1.00 62.16 214 LEU A N 1
ATOM 1715 C CA . LEU A 1 214 ? -12.949 15.761 0.480 1.00 62.16 214 LEU A CA 1
ATOM 1716 C C . LEU A 1 214 ? -12.783 15.247 -0.951 1.00 62.16 214 LEU A C 1
ATOM 1718 O O . LEU A 1 214 ? -11.694 15.341 -1.514 1.00 62.16 214 LEU A O 1
ATOM 1722 N N . LEU A 1 215 ? -13.873 14.791 -1.588 1.00 63.28 215 LEU A N 1
ATOM 1723 C CA . LEU A 1 215 ? -13.822 14.433 -3.005 1.00 63.28 215 LEU A CA 1
ATOM 1724 C C . LEU A 1 215 ? -13.473 15.647 -3.865 1.00 63.28 215 LEU A C 1
ATOM 1726 O O . LEU A 1 215 ? -12.709 15.479 -4.801 1.00 63.28 215 LEU A O 1
ATOM 1730 N N . ALA A 1 216 ? -13.951 16.857 -3.560 1.00 60.84 216 ALA A N 1
ATOM 1731 C CA . ALA A 1 216 ? -13.568 18.061 -4.300 1.00 60.84 216 ALA A CA 1
ATOM 1732 C C . ALA A 1 216 ? -12.093 18.463 -4.097 1.00 60.84 216 ALA A C 1
ATOM 1734 O O . ALA A 1 216 ? -11.472 18.957 -5.041 1.00 60.84 216 ALA A O 1
ATOM 1735 N N . ARG A 1 217 ? -11.524 18.230 -2.906 1.00 60.94 217 ARG A N 1
ATOM 1736 C CA . ARG A 1 217 ? -10.158 18.633 -2.523 1.00 60.94 217 ARG A CA 1
ATOM 1737 C C . ARG A 1 217 ? -9.069 17.663 -2.969 1.00 60.94 217 ARG A C 1
ATOM 1739 O O . ARG A 1 217 ? -7.971 18.116 -3.273 1.00 60.94 217 ARG A O 1
ATOM 1746 N N . LEU A 1 218 ? -9.360 16.364 -3.075 1.00 62.72 218 LEU A N 1
ATOM 1747 C CA . LEU A 1 218 ? -8.404 15.389 -3.609 1.00 62.72 218 LEU A CA 1
ATOM 1748 C C . LEU A 1 218 ? -8.016 15.780 -5.042 1.00 62.72 218 LEU A C 1
ATOM 1750 O O . LEU A 1 218 ? -8.859 15.763 -5.948 1.00 62.72 218 LEU A O 1
ATOM 1754 N N . ARG A 1 219 ? -6.750 16.158 -5.254 1.00 54.56 219 ARG A N 1
ATOM 1755 C CA . ARG A 1 219 ? -6.220 16.511 -6.576 1.00 54.56 219 ARG A CA 1
ATOM 1756 C C . ARG A 1 219 ? -6.113 15.242 -7.433 1.00 54.56 219 ARG A C 1
ATOM 1758 O O . ARG A 1 219 ? -5.345 14.334 -7.136 1.00 54.56 219 ARG A O 1
ATOM 1765 N N . GLY A 1 220 ? -6.902 15.171 -8.507 1.00 58.16 220 GLY A N 1
ATOM 1766 C CA . GLY A 1 220 ? -6.912 14.046 -9.453 1.00 58.16 220 GLY A CA 1
ATOM 1767 C C . GLY A 1 220 ? -7.905 12.914 -9.131 1.00 58.16 220 GLY A C 1
ATOM 1768 O O . GLY A 1 220 ? -8.456 12.806 -8.039 1.00 58.16 220 GLY A O 1
ATOM 1769 N N . ASN A 1 221 ? -8.153 12.047 -10.120 1.00 60.06 221 ASN A N 1
ATOM 1770 C CA . ASN A 1 221 ? -9.213 11.024 -10.060 1.00 60.06 221 ASN A CA 1
ATOM 1771 C C . ASN A 1 221 ? -8.854 9.764 -9.247 1.00 60.06 221 ASN A C 1
ATOM 1773 O O . ASN A 1 221 ? -9.748 8.999 -8.875 1.00 60.06 221 ASN A O 1
ATOM 1777 N N . ARG A 1 222 ? -7.563 9.523 -8.978 1.00 67.38 222 ARG A N 1
ATOM 1778 C CA . ARG A 1 222 ? -7.081 8.250 -8.410 1.00 67.38 222 ARG A CA 1
ATOM 1779 C C . ARG A 1 222 ? -7.475 8.079 -6.940 1.00 67.38 222 ARG A C 1
ATOM 1781 O O . ARG A 1 222 ? -8.145 7.105 -6.608 1.00 67.38 222 ARG A O 1
ATOM 1788 N N . GLY A 1 223 ? -7.139 9.049 -6.084 1.00 64.75 223 GLY A N 1
ATOM 1789 C CA . GLY A 1 223 ? -7.513 9.029 -4.662 1.00 64.75 223 GLY A CA 1
ATOM 1790 C C . GLY A 1 223 ? -9.029 9.081 -4.451 1.00 64.75 223 GLY A C 1
ATOM 1791 O O . GLY A 1 223 ? -9.565 8.344 -3.629 1.00 64.75 223 GLY A O 1
ATOM 1792 N N . ARG A 1 224 ? -9.744 9.869 -5.272 1.00 67.88 224 ARG A N 1
ATOM 1793 C CA . ARG A 1 224 ? -11.213 10.003 -5.213 1.00 67.88 224 ARG A CA 1
ATOM 1794 C C . ARG A 1 224 ? -11.938 8.673 -5.396 1.00 67.88 224 ARG A C 1
ATOM 1796 O O . ARG A 1 224 ? -12.851 8.371 -4.635 1.00 67.88 224 ARG A O 1
ATOM 1803 N N . SER A 1 225 ? -11.535 7.883 -6.391 1.00 67.69 225 SER A N 1
ATOM 1804 C CA . SER A 1 225 ? -12.203 6.616 -6.720 1.00 67.69 225 SER A CA 1
ATOM 1805 C C . SER A 1 225 ? -11.990 5.566 -5.625 1.00 67.69 225 SER A C 1
ATOM 1807 O O . SER A 1 225 ? -12.942 4.910 -5.206 1.00 67.69 225 SER A O 1
ATOM 1809 N N . LEU A 1 226 ? -10.759 5.467 -5.108 1.00 69.75 226 LEU A N 1
ATOM 1810 C CA . LEU A 1 226 ? -10.406 4.563 -4.009 1.00 69.75 226 LEU A CA 1
ATOM 1811 C C . LEU A 1 226 ? -11.135 4.932 -2.721 1.00 69.75 226 LEU A C 1
ATOM 1813 O O . LEU A 1 226 ? -11.750 4.082 -2.077 1.00 69.75 226 LEU A O 1
ATOM 1817 N N . LEU A 1 227 ? -11.104 6.216 -2.368 1.00 70.50 227 LEU A N 1
ATOM 1818 C CA . LEU A 1 227 ? -11.731 6.690 -1.151 1.00 70.50 227 LEU A CA 1
ATOM 1819 C C . LEU A 1 227 ? -13.254 6.584 -1.232 1.00 70.50 227 LEU A C 1
ATOM 1821 O O . LEU A 1 227 ? -13.870 6.134 -0.276 1.00 70.50 227 LEU A O 1
ATOM 1825 N N . SER A 1 228 ? -13.865 6.908 -2.375 1.00 69.56 228 SER A N 1
ATOM 1826 C CA . SER A 1 228 ? -15.303 6.709 -2.601 1.00 69.56 228 SER A CA 1
ATOM 1827 C C . SER A 1 228 ? -15.709 5.240 -2.423 1.00 69.56 228 SER A C 1
ATOM 1829 O O . SER A 1 228 ? -16.697 4.953 -1.742 1.00 69.56 228 SER A O 1
ATOM 1831 N N . ALA A 1 229 ? -14.911 4.302 -2.944 1.00 66.31 229 ALA A N 1
ATOM 1832 C CA . ALA A 1 229 ? -15.157 2.873 -2.782 1.00 66.31 229 ALA A CA 1
ATOM 1833 C C . ALA A 1 229 ? -14.984 2.392 -1.326 1.00 66.31 229 ALA A C 1
ATOM 1835 O O . ALA A 1 229 ? -15.778 1.575 -0.854 1.00 66.31 229 ALA A O 1
ATOM 1836 N N . ALA A 1 230 ? -13.999 2.926 -0.596 1.00 63.28 230 ALA A N 1
ATOM 1837 C CA . ALA A 1 230 ? -13.754 2.608 0.812 1.00 63.28 230 ALA A CA 1
ATOM 1838 C C . ALA A 1 230 ? -14.821 3.209 1.757 1.00 63.28 230 ALA A C 1
ATOM 1840 O O . ALA A 1 230 ? -15.359 2.521 2.625 1.00 63.28 230 ALA A O 1
ATOM 1841 N N . ILE A 1 231 ? -15.197 4.474 1.541 1.00 64.38 231 ILE A N 1
ATOM 1842 C CA . ILE A 1 231 ? -16.221 5.230 2.290 1.00 64.38 231 ILE A CA 1
ATOM 1843 C C . ILE A 1 231 ? -17.643 4.718 2.006 1.00 64.38 231 ILE A C 1
ATOM 1845 O O . ILE A 1 231 ? -18.563 4.929 2.797 1.00 64.38 231 ILE A O 1
ATOM 1849 N N . GLY A 1 232 ? -17.873 4.034 0.887 1.00 55.91 232 GLY A N 1
ATOM 1850 C CA . GLY A 1 232 ? -19.195 3.512 0.536 1.00 55.91 232 GLY A CA 1
ATOM 1851 C C . GLY A 1 232 ? -19.741 2.445 1.497 1.00 55.91 232 GLY A C 1
ATOM 1852 O O . GLY A 1 232 ? -20.940 2.180 1.465 1.00 55.91 232 GLY A O 1
ATOM 1853 N N . ARG A 1 233 ? -18.897 1.825 2.343 1.00 53.19 233 ARG A N 1
ATOM 1854 C CA . ARG A 1 233 ? -19.247 0.594 3.084 1.00 53.19 233 ARG A CA 1
ATOM 1855 C C . ARG A 1 233 ? -19.171 0.686 4.614 1.00 53.19 233 ARG A C 1
ATOM 1857 O O . ARG A 1 233 ? -19.851 -0.090 5.284 1.00 53.19 233 ARG A O 1
ATOM 1864 N N . THR A 1 234 ? -18.389 1.612 5.168 1.00 56.19 234 THR A N 1
ATOM 1865 C CA . THR A 1 234 ? -18.056 1.648 6.607 1.00 56.19 234 THR A CA 1
ATOM 1866 C C . THR A 1 234 ? -17.606 3.055 7.006 1.00 56.19 234 THR A C 1
ATOM 1868 O O . THR A 1 234 ? -16.423 3.274 7.233 1.00 56.19 234 THR A O 1
ATOM 1871 N N . VAL A 1 235 ? -18.532 4.021 7.067 1.00 55.09 235 VAL A N 1
ATOM 1872 C CA . VAL A 1 235 ? -18.274 5.311 7.735 1.00 55.09 235 VAL A CA 1
ATOM 1873 C C . VAL A 1 235 ? -19.096 5.386 9.002 1.00 55.09 235 VAL A C 1
ATOM 1875 O O . VAL A 1 235 ? -20.324 5.330 8.953 1.00 55.09 235 VAL A O 1
ATOM 1878 N N . ILE A 1 236 ? -18.405 5.537 10.126 1.00 61.47 236 ILE A N 1
ATOM 1879 C CA . ILE A 1 236 ? -19.019 5.950 11.382 1.00 61.47 236 ILE A CA 1
ATOM 1880 C C . ILE A 1 236 ? -18.578 7.392 11.625 1.00 61.47 236 ILE A C 1
ATOM 1882 O O . ILE A 1 236 ? -17.383 7.690 11.642 1.00 61.47 236 ILE A O 1
ATOM 1886 N N . GLY A 1 237 ? -19.556 8.293 11.726 1.00 56.53 237 GLY A N 1
ATOM 1887 C CA . GLY A 1 237 ? -19.304 9.699 12.028 1.00 56.53 237 GLY A CA 1
ATOM 1888 C C . GLY A 1 237 ? -18.692 9.897 13.407 1.00 56.53 237 GLY A C 1
ATOM 1889 O O . GLY A 1 237 ? -18.854 9.039 14.282 1.00 56.53 237 GLY A O 1
ATOM 1890 N N . ALA A 1 238 ? -18.061 11.058 13.600 1.00 55.66 238 ALA A N 1
ATOM 1891 C CA . ALA A 1 238 ? -17.705 11.577 14.915 1.00 55.66 238 ALA A CA 1
ATOM 1892 C C . ALA A 1 238 ? -18.919 11.534 15.862 1.00 55.66 238 ALA A C 1
ATOM 1894 O O . ALA A 1 238 ? -20.070 11.468 15.411 1.00 55.66 238 ALA A O 1
ATOM 1895 N N . ALA A 1 239 ? -18.673 11.523 17.172 1.00 53.72 239 ALA A N 1
ATOM 1896 C CA . ALA A 1 239 ? -19.710 11.414 18.195 1.00 53.72 239 ALA A CA 1
ATOM 1897 C C . ALA A 1 239 ? -20.730 12.577 18.112 1.00 53.72 239 ALA A C 1
ATOM 1899 O O . ALA A 1 239 ? -20.626 13.569 18.823 1.00 53.72 239 ALA A O 1
ATOM 1900 N N . ARG A 1 240 ? -21.751 12.463 17.251 1.00 48.12 240 ARG A N 1
ATOM 1901 C CA . ARG A 1 240 ? -22.884 13.395 17.193 1.00 48.12 240 ARG A CA 1
ATOM 1902 C C . ARG A 1 240 ? -23.895 13.014 18.277 1.00 48.12 240 ARG A C 1
ATOM 1904 O O . ARG A 1 240 ? -24.597 12.011 18.150 1.00 48.12 240 ARG A O 1
ATOM 1911 N N . GLY A 1 241 ? -24.000 13.838 19.320 1.00 50.31 241 GLY A N 1
ATOM 1912 C CA . GLY A 1 241 ? -25.081 13.779 20.313 1.00 50.31 241 GLY A CA 1
ATOM 1913 C C . GLY A 1 241 ? -24.659 13.387 21.733 1.00 50.31 241 GLY A C 1
ATOM 1914 O O . GLY A 1 241 ? -23.502 13.106 22.010 1.00 50.31 241 GLY A O 1
ATOM 1915 N N . SER A 1 242 ? -25.640 13.380 22.641 1.00 45.53 242 SER A N 1
ATOM 1916 C CA . SER A 1 242 ? -25.546 13.340 24.114 1.00 45.53 242 SER A CA 1
ATOM 1917 C C . SER A 1 242 ? -24.912 12.093 24.757 1.00 45.53 242 SER A C 1
ATOM 1919 O O . SER A 1 242 ? -25.104 11.874 25.954 1.00 45.53 242 SER A O 1
ATOM 1921 N N . LYS A 1 243 ? -24.224 11.234 23.997 1.00 57.09 243 LYS A N 1
ATOM 1922 C CA . LYS A 1 243 ? -23.574 10.043 24.552 1.00 57.09 243 LYS A CA 1
ATOM 1923 C C . LYS A 1 243 ? -22.171 10.378 25.057 1.00 57.09 243 LYS A C 1
ATOM 1925 O O . LYS A 1 243 ? -21.443 11.086 24.362 1.00 57.09 243 LYS A O 1
ATOM 1930 N N . PRO A 1 244 ? -21.765 9.856 26.227 1.00 72.81 244 PRO A N 1
ATOM 1931 C CA . PRO A 1 244 ? -20.390 9.962 26.689 1.00 72.81 244 PRO A CA 1
ATOM 1932 C C . PRO A 1 244 ? -19.417 9.403 25.649 1.00 72.81 244 PRO A C 1
ATOM 1934 O O . PRO A 1 244 ? -19.688 8.390 25.001 1.00 72.81 244 PRO A O 1
ATOM 1937 N N . TYR A 1 245 ? -18.269 10.058 25.511 1.00 72.88 245 TYR A N 1
ATOM 1938 C CA . TYR A 1 245 ? -17.245 9.718 24.525 1.00 72.88 245 TYR A CA 1
ATOM 1939 C C . TYR A 1 245 ? -16.787 8.253 24.610 1.00 72.88 245 TYR A C 1
ATOM 1941 O O . TYR A 1 245 ? -16.603 7.586 23.591 1.00 72.88 245 TYR A O 1
ATOM 1949 N N . ASP A 1 246 ? -16.696 7.730 25.832 1.00 76.94 246 ASP A N 1
ATOM 1950 C CA . ASP A 1 246 ? -16.301 6.349 26.111 1.00 76.94 246 ASP A CA 1
ATOM 1951 C C . ASP A 1 246 ? -17.288 5.328 25.525 1.00 76.94 246 ASP A C 1
ATOM 1953 O O . ASP A 1 246 ? -16.885 4.291 24.998 1.00 76.94 246 ASP A O 1
ATOM 1957 N N . GLU A 1 247 ? -18.593 5.622 25.539 1.00 81.56 247 GLU A N 1
ATOM 1958 C CA . GLU A 1 247 ? -19.595 4.745 24.920 1.00 81.56 247 GLU A CA 1
ATOM 1959 C C . GLU A 1 247 ? -19.429 4.679 23.400 1.00 81.56 247 GLU A C 1
ATOM 1961 O O . GLU A 1 247 ? -19.642 3.626 22.791 1.00 81.56 247 GLU A O 1
ATOM 1966 N N . TRP A 1 248 ? -19.038 5.793 22.780 1.00 81.31 248 TRP A N 1
ATOM 1967 C CA . TRP A 1 248 ? -18.793 5.851 21.344 1.00 81.31 248 TRP A CA 1
ATOM 1968 C C . TRP A 1 248 ? -17.521 5.085 20.958 1.00 81.31 248 TRP A C 1
ATOM 1970 O O . TRP A 1 248 ? -17.566 4.286 20.022 1.00 81.31 248 TRP A O 1
ATOM 1980 N N . VAL A 1 249 ? -16.430 5.221 21.720 1.00 83.62 249 VAL A N 1
ATOM 1981 C CA . VAL A 1 249 ? -15.201 4.427 21.517 1.00 83.62 249 VAL A CA 1
ATOM 1982 C C . VAL A 1 249 ? -15.484 2.928 21.653 1.00 83.62 249 VAL A C 1
ATOM 1984 O O . VAL A 1 249 ? -15.092 2.146 20.787 1.00 83.62 249 VAL A O 1
ATOM 1987 N N . ASN A 1 250 ? -16.239 2.521 22.674 1.00 85.69 250 ASN A N 1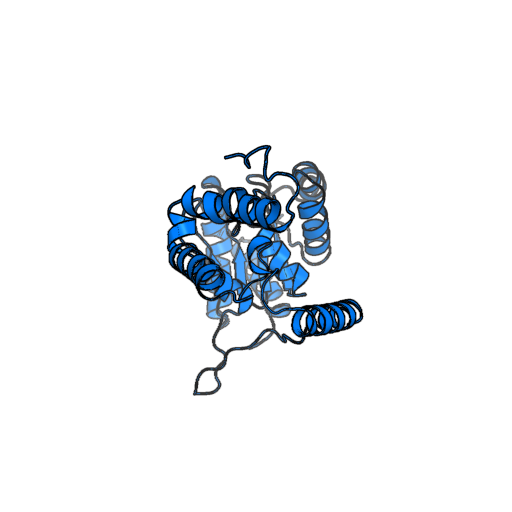
ATOM 1988 C CA . ASN A 1 250 ? -16.639 1.123 22.858 1.00 85.69 250 ASN A CA 1
ATOM 1989 C C . ASN A 1 250 ? -17.492 0.607 21.689 1.00 85.69 250 ASN A C 1
ATOM 1991 O O . ASN A 1 250 ? -17.327 -0.525 21.223 1.00 85.69 250 ASN A O 1
ATOM 1995 N N . HIS A 1 251 ? -18.396 1.445 21.178 1.00 85.88 251 HIS A N 1
ATOM 1996 C CA . HIS A 1 251 ? -19.189 1.120 19.998 1.00 85.88 251 HIS A CA 1
ATOM 1997 C C . HIS A 1 251 ? -18.314 0.924 18.750 1.00 85.88 251 HIS A C 1
ATOM 1999 O O . HIS A 1 251 ? -18.507 -0.053 18.020 1.00 85.88 251 HIS A O 1
ATOM 2005 N N . LEU A 1 252 ? -17.338 1.810 18.523 1.00 86.38 252 LEU A N 1
ATOM 2006 C CA . LEU A 1 252 ? -16.370 1.689 17.432 1.00 86.38 252 LEU A CA 1
ATOM 2007 C C . LEU A 1 252 ? -15.551 0.407 17.545 1.00 86.38 252 LEU A C 1
ATOM 2009 O O . LEU A 1 252 ? -15.469 -0.345 16.575 1.00 86.38 252 LEU A O 1
ATOM 2013 N N . ALA A 1 253 ? -14.996 0.123 18.725 1.00 89.31 253 ALA A N 1
ATOM 2014 C CA . ALA A 1 253 ? -14.210 -1.082 18.958 1.00 89.31 253 ALA A CA 1
ATOM 2015 C C . ALA A 1 253 ? -15.020 -2.337 18.629 1.00 89.31 253 ALA A C 1
ATOM 2017 O O . ALA A 1 253 ? -14.560 -3.190 17.872 1.00 89.31 253 ALA A O 1
ATOM 2018 N N . LYS A 1 254 ? -16.273 -2.413 19.094 1.00 89.31 254 LYS A N 1
ATOM 2019 C CA . LYS A 1 254 ? -17.179 -3.518 18.762 1.00 89.31 254 LYS A CA 1
ATOM 2020 C C . LYS A 1 254 ? -17.381 -3.663 17.250 1.00 89.31 254 LYS A C 1
ATOM 2022 O O . LYS A 1 254 ? -17.297 -4.772 16.728 1.00 89.31 254 LYS A O 1
ATOM 2027 N N . LYS A 1 255 ? -17.613 -2.557 16.537 1.00 88.56 255 LYS A N 1
ATOM 2028 C CA . LYS A 1 255 ? -17.802 -2.553 15.075 1.00 88.56 255 LYS A CA 1
ATOM 2029 C C . LYS A 1 255 ? -16.551 -2.989 14.317 1.00 88.56 255 LYS A C 1
ATOM 2031 O O . LYS A 1 255 ? -16.664 -3.713 13.330 1.00 88.56 255 LYS A O 1
ATOM 2036 N N . ILE A 1 256 ? -15.375 -2.583 14.783 1.00 89.19 256 ILE A N 1
ATOM 2037 C CA . ILE A 1 256 ? -14.093 -3.008 14.217 1.00 89.19 256 ILE A CA 1
ATOM 2038 C C . ILE A 1 256 ? -13.881 -4.501 14.471 1.00 89.19 256 ILE A C 1
ATOM 2040 O O . ILE A 1 256 ? -13.553 -5.232 13.543 1.00 89.19 256 ILE A O 1
ATOM 2044 N N . LEU A 1 257 ? -14.143 -4.987 15.685 1.00 88.19 257 LEU A N 1
ATOM 2045 C CA . LEU A 1 257 ? -14.009 -6.404 16.038 1.00 88.19 257 LEU A CA 1
ATOM 2046 C C . LEU A 1 257 ? -14.973 -7.312 15.258 1.00 88.19 257 LEU A C 1
ATOM 2048 O O . LEU A 1 257 ? -14.595 -8.432 14.934 1.00 88.19 257 LEU A O 1
ATOM 2052 N N . GLU A 1 258 ? -16.180 -6.837 14.923 1.00 87.81 258 GLU A N 1
ATOM 2053 C CA . GLU A 1 258 ? -17.130 -7.533 14.033 1.00 87.81 258 GLU A CA 1
ATOM 2054 C C . GLU A 1 258 ? -16.584 -7.692 12.600 1.00 87.81 258 GLU A C 1
ATOM 2056 O O . GLU A 1 258 ? -16.963 -8.622 11.889 1.00 87.81 258 GLU A O 1
ATOM 2061 N N . LYS A 1 259 ? -15.725 -6.767 12.158 1.00 83.81 259 LYS A N 1
ATOM 2062 C CA . LYS A 1 259 ? -15.155 -6.719 10.802 1.00 83.81 259 LYS A CA 1
ATOM 2063 C C . LYS A 1 259 ? -13.742 -7.292 10.718 1.00 83.81 259 LYS A C 1
ATOM 2065 O O . LYS A 1 259 ? -13.301 -7.635 9.625 1.00 83.81 259 LYS A O 1
ATOM 2070 N N . CYS A 1 260 ? -13.046 -7.386 11.846 1.00 81.31 260 CYS A N 1
ATOM 2071 C CA . CYS A 1 260 ? -11.707 -7.936 11.947 1.00 81.31 260 CYS A CA 1
ATOM 2072 C C . CYS A 1 260 ? -11.790 -9.466 12.066 1.00 81.31 260 CYS A C 1
ATOM 2074 O O . CYS A 1 260 ? -12.328 -9.961 13.067 1.00 81.31 260 CYS A O 1
ATOM 2076 N N . PRO A 1 261 ? -11.237 -10.233 11.107 1.00 70.50 261 PRO A N 1
ATOM 2077 C CA . PRO A 1 261 ? -11.142 -11.686 11.224 1.00 70.50 261 PRO A CA 1
ATOM 2078 C C . PRO A 1 261 ? -10.514 -12.067 12.569 1.00 70.50 261 PRO A C 1
ATOM 2080 O O . PRO A 1 261 ? -9.636 -11.361 13.072 1.00 70.50 261 PRO A O 1
ATOM 2083 N N . ARG A 1 262 ? -10.999 -13.131 13.214 1.00 63.06 262 ARG A N 1
ATOM 2084 C CA . ARG A 1 262 ? -10.256 -13.720 14.335 1.00 63.06 262 ARG A CA 1
ATOM 2085 C C . ARG A 1 262 ? -9.053 -14.450 13.754 1.00 63.06 262 ARG A C 1
ATOM 2087 O O . ARG A 1 262 ? -9.235 -15.224 12.817 1.00 63.06 262 ARG A O 1
ATOM 2094 N N . SER A 1 263 ? -7.875 -14.116 14.275 1.00 53.78 263 SER A N 1
ATOM 2095 C CA . SER A 1 263 ? -6.672 -14.923 14.144 1.00 53.78 263 SER A CA 1
ATOM 2096 C C . SER A 1 263 ? -6.968 -16.317 14.705 1.00 53.78 263 SER A C 1
ATOM 2098 O O . SER A 1 263 ? -7.537 -16.388 15.819 1.00 53.78 263 SER A O 1
#

Foldseek 3Di:
DDDDPVCVPPQLSVLVVCCCVPPVVVCVVDPVSCVPPVVPVVVVVVVLVVVLHQPDPRSNSVVGDDDVVVVVVVVVVVVVVPDDDDDPPDPLPQDAPPVRHGDAFLEEEDPAAPPVCVVVCVLAVVLLVVLLVVVVGHYHDPPDYPPDPDPPVQVRNLSRYQEYEAAADVVVGQLAPPVPCNGNVVSLCSCVVVVGHYAYEYSDQDPVVCLVNSLVPRPDDSSNVSVCVNVVPHYDYDPPDDDPSSVVSNVVSVVVVVRGDDD

InterPro domains:
  IPR032838 VWA-Hint protein, Vwaint domain [PF14624] (10-78)
  IPR035897 Toll/interleukin-1 receptor homology (TIR) domain superfamily [G3DSA:3.40.50.10140] (104-225)